Protein AF-A0AA41NFZ4-F1 (afdb_monomer)

Nearest PDB structures (foldseek):
  5cth-assembly1_B  TM=7.026E-01  e=1.760E-03  Oryza sativa Japonica Group
  8dyp-assembly1_A  TM=5.761E-01  e=9.357E-04  Homo sapiens
  5xpd-assembly1_A  TM=5.940E-01  e=1.469E-03  Arabidopsis thaliana
  7xbw-assembly1_R  TM=2.097E-01  e=8.886E+00  Homo sapiens

Structure (mmCIF, N/CA/C/O backbone):
data_AF-A0AA41NFZ4-F1
#
_entry.id   AF-A0AA41NFZ4-F1
#
loop_
_atom_site.group_PDB
_atom_site.id
_atom_site.type_symbol
_atom_site.label_atom_id
_atom_site.label_alt_id
_atom_site.label_comp_id
_atom_site.label_asym_id
_atom_site.label_entity_id
_atom_site.label_seq_id
_atom_site.pdbx_PDB_ins_code
_atom_site.Cartn_x
_atom_site.Cartn_y
_atom_site.Cartn_z
_atom_site.occupancy
_atom_site.B_iso_or_equiv
_atom_site.auth_seq_id
_atom_site.auth_comp_id
_atom_site.auth_asym_id
_atom_site.auth_atom_id
_atom_site.pdbx_PDB_model_num
ATOM 1 N N . MET A 1 1 ? -36.929 2.336 70.666 1.00 35.91 1 MET A N 1
ATOM 2 C CA . MET A 1 1 ? -37.211 3.687 70.139 1.00 35.91 1 MET A CA 1
ATOM 3 C C . MET A 1 1 ? -35.908 4.252 69.608 1.00 35.91 1 MET A C 1
ATOM 5 O O . MET A 1 1 ? -35.038 4.582 70.399 1.00 35.91 1 MET A O 1
ATOM 9 N N . GLY A 1 2 ? -35.733 4.219 68.288 1.00 35.91 2 GLY A N 1
ATOM 10 C CA . GLY A 1 2 ? -34.591 4.824 67.607 1.00 35.91 2 GLY A CA 1
ATOM 11 C C . GLY A 1 2 ? -34.903 6.265 67.218 1.00 35.91 2 GLY A C 1
ATOM 12 O O . GLY A 1 2 ? -36.050 6.580 66.912 1.00 35.91 2 GLY A O 1
ATOM 13 N N . MET A 1 3 ? -33.884 7.118 67.216 1.00 31.27 3 MET A N 1
ATOM 14 C CA . MET A 1 3 ? -33.920 8.439 66.593 1.00 31.27 3 MET A CA 1
ATOM 15 C C . MET A 1 3 ? -32.585 8.661 65.884 1.00 31.27 3 MET A C 1
ATOM 17 O O . MET A 1 3 ? -31.521 8.532 66.486 1.00 31.27 3 MET A O 1
ATOM 21 N N . GLY A 1 4 ? -32.677 8.895 64.575 1.00 32.31 4 GLY A N 1
ATOM 22 C CA . GLY A 1 4 ? -31.556 9.155 63.682 1.00 32.31 4 GLY A CA 1
ATOM 23 C C . GLY A 1 4 ? -31.089 10.606 63.746 1.00 32.31 4 GLY A C 1
ATOM 24 O O . GLY A 1 4 ? -31.884 11.514 63.980 1.00 32.31 4 GLY A O 1
ATOM 25 N N . ASN A 1 5 ? -29.797 10.809 63.489 1.00 35.06 5 ASN A N 1
ATOM 26 C CA . ASN A 1 5 ? -29.208 12.131 63.310 1.00 35.06 5 ASN A CA 1
ATOM 27 C C . ASN A 1 5 ? -29.168 12.471 61.817 1.00 35.06 5 ASN A C 1
ATOM 29 O O . ASN A 1 5 ? -28.588 11.740 61.014 1.00 35.06 5 ASN A O 1
ATOM 33 N N . GLY A 1 6 ? -29.836 13.571 61.471 1.00 31.66 6 GLY A N 1
ATOM 34 C CA . GLY A 1 6 ? -29.944 14.103 60.120 1.00 31.66 6 GLY A CA 1
ATOM 35 C C . GLY A 1 6 ? -28.630 14.697 59.617 1.00 31.66 6 GLY A C 1
ATOM 36 O O . GLY A 1 6 ? -27.928 15.410 60.331 1.00 31.66 6 GLY A O 1
ATOM 37 N N . LEU A 1 7 ? -28.327 14.400 58.358 1.00 32.66 7 LEU A N 1
ATOM 38 C CA . LEU A 1 7 ? -27.260 15.007 57.576 1.00 32.66 7 LEU A CA 1
ATOM 39 C C . LEU A 1 7 ? -27.753 16.374 57.069 1.00 32.66 7 LEU A C 1
ATOM 41 O O . LEU A 1 7 ? -28.740 16.433 56.337 1.00 32.66 7 LEU A O 1
ATOM 45 N N . VAL A 1 8 ? -27.089 17.467 57.446 1.00 33.81 8 VAL A N 1
ATOM 46 C CA . VAL A 1 8 ? -27.364 18.804 56.893 1.00 33.81 8 VAL A CA 1
ATOM 47 C C . VAL A 1 8 ? -26.327 19.095 55.812 1.00 33.81 8 VAL A C 1
ATOM 49 O O . VAL A 1 8 ? -25.138 19.194 56.101 1.00 33.81 8 VAL A O 1
ATOM 52 N N . VAL A 1 9 ? -26.781 19.220 54.564 1.00 34.25 9 VAL A N 1
ATOM 53 C CA . VAL A 1 9 ? -25.969 19.633 53.411 1.00 34.25 9 VAL A CA 1
ATOM 54 C C . VAL A 1 9 ? -26.362 21.063 53.056 1.00 34.25 9 VAL A C 1
ATOM 56 O O . VAL A 1 9 ? -27.498 21.311 52.656 1.00 34.25 9 VAL A O 1
ATOM 59 N N . THR A 1 10 ? -25.443 22.014 53.198 1.00 32.59 10 THR A N 1
ATOM 60 C CA . THR A 1 10 ? -25.625 23.389 52.717 1.00 32.59 10 THR A CA 1
ATOM 61 C C . THR A 1 10 ? -24.956 23.546 51.348 1.00 32.59 10 THR A C 1
ATOM 63 O O . THR A 1 10 ? -23.742 23.423 51.219 1.00 32.59 10 THR A O 1
ATOM 66 N N . CYS A 1 11 ? -25.747 23.822 50.306 1.00 32.91 11 CYS A N 1
ATOM 67 C CA . CYS A 1 11 ? -25.248 24.270 49.002 1.00 32.91 11 CYS A CA 1
ATOM 68 C C . CYS A 1 11 ? -25.295 25.801 48.952 1.00 32.91 11 CYS A C 1
ATOM 70 O O . CYS A 1 11 ? -26.373 26.390 48.982 1.00 32.91 11 CYS A O 1
ATOM 72 N N . GLY A 1 12 ? -24.130 26.445 48.884 1.00 31.41 12 GLY A N 1
ATOM 73 C CA . GLY A 1 12 ? -24.013 27.869 48.578 1.00 31.41 12 GLY A CA 1
ATOM 74 C C . GLY A 1 12 ? -23.671 28.067 47.103 1.00 31.41 12 GLY A C 1
ATOM 75 O O . GLY A 1 12 ? -22.695 27.495 46.630 1.00 31.41 12 GLY A O 1
ATOM 76 N N . GLY A 1 13 ? -24.448 28.888 46.393 1.00 35.66 13 GLY A N 1
ATOM 77 C CA . GLY A 1 13 ? -24.067 29.406 45.075 1.00 35.66 13 GLY A CA 1
ATOM 78 C C . GLY A 1 13 ? -25.199 29.429 44.051 1.00 35.66 13 GLY A C 1
ATOM 79 O O . GLY A 1 13 ? -25.585 28.405 43.501 1.00 35.66 13 GLY A O 1
ATOM 80 N N . THR A 1 14 ? -25.699 30.629 43.771 1.00 39.38 14 THR A N 1
ATOM 81 C CA . THR A 1 14 ? -26.585 30.973 42.654 1.00 39.38 14 THR A CA 1
ATOM 82 C C . THR A 1 14 ? -25.858 30.827 41.311 1.00 39.38 14 THR A C 1
ATOM 84 O O . THR A 1 14 ? -24.898 31.552 41.060 1.00 39.38 14 THR A O 1
ATOM 87 N N . GLY A 1 15 ? -26.327 29.938 40.432 1.00 34.75 15 GLY A N 1
ATOM 88 C CA . GLY A 1 15 ? -25.839 29.812 39.054 1.00 34.75 15 GLY A CA 1
ATOM 89 C C . GLY A 1 15 ? -26.579 28.718 38.279 1.00 34.75 15 GLY A C 1
ATOM 90 O O . GLY A 1 15 ? -26.777 27.623 38.792 1.00 34.75 15 GLY A O 1
ATOM 91 N N . VAL A 1 16 ? -27.040 29.041 37.070 1.00 35.12 16 VAL A N 1
ATOM 92 C CA . VAL A 1 16 ? -27.856 28.192 36.183 1.00 35.12 16 VAL A CA 1
ATOM 93 C C . VAL A 1 16 ? -27.036 27.009 35.643 1.00 35.12 16 VAL A C 1
ATOM 95 O O . VAL A 1 16 ? -25.923 27.203 35.160 1.00 35.12 16 VAL A O 1
ATOM 98 N N . TYR A 1 17 ? -27.599 25.798 35.705 1.00 37.44 17 TYR A N 1
ATOM 99 C CA . TYR A 1 17 ? -26.990 24.539 35.255 1.00 37.44 17 TYR A CA 1
ATOM 100 C C . TYR A 1 17 ? -27.525 24.102 33.880 1.00 37.44 17 TYR A C 1
ATOM 102 O O . TYR A 1 17 ? -28.735 24.086 33.671 1.00 37.44 17 TYR A O 1
ATOM 110 N N . HIS A 1 18 ? -26.630 23.649 32.995 1.00 31.31 18 HIS A N 1
ATOM 111 C CA . HIS A 1 18 ? -26.921 22.700 31.914 1.00 31.31 18 HIS A CA 1
ATOM 112 C C . HIS A 1 18 ? -25.849 21.588 31.937 1.00 31.31 18 HIS A C 1
ATOM 114 O O . HIS A 1 18 ? -24.655 21.867 31.987 1.00 31.31 18 HIS A O 1
ATOM 120 N N . GLU A 1 19 ? -26.337 20.348 32.006 1.00 36.66 19 GLU A N 1
ATOM 121 C CA . GLU A 1 19 ? -25.711 19.017 32.125 1.00 36.66 19 GLU A CA 1
ATOM 122 C C . GLU A 1 19 ? -24.180 18.827 31.995 1.00 36.66 19 GLU A C 1
ATOM 124 O O . GLU A 1 19 ? -23.576 19.076 30.955 1.00 36.66 19 GLU A O 1
ATOM 129 N N . GLY A 1 20 ? -23.604 18.129 32.993 1.00 37.66 20 GLY A N 1
ATOM 130 C CA . GLY A 1 20 ? -22.858 16.903 32.666 1.00 37.66 20 GLY A CA 1
ATOM 131 C C . GLY A 1 20 ? -21.392 16.742 33.091 1.00 37.66 20 GLY A C 1
ATOM 132 O O . GLY A 1 20 ? -20.660 16.072 32.363 1.00 37.66 20 GLY A O 1
ATOM 133 N N . ARG A 1 21 ? -20.925 17.278 34.234 1.00 32.34 21 ARG A N 1
ATOM 134 C CA . ARG A 1 21 ? -19.714 16.757 34.925 1.00 32.34 21 ARG A CA 1
ATOM 135 C C . ARG A 1 21 ? -19.587 17.259 36.378 1.00 32.34 21 ARG A C 1
ATOM 137 O O . ARG A 1 21 ? -19.520 18.461 36.609 1.00 32.34 21 ARG A O 1
ATOM 144 N N . CYS A 1 22 ? -19.542 16.341 37.351 1.00 34.38 22 CYS A N 1
ATOM 145 C CA . CYS A 1 22 ? -19.263 16.629 38.769 1.00 34.38 22 CYS A CA 1
ATOM 146 C C . CYS A 1 22 ? -17.821 17.133 38.977 1.00 34.38 22 CYS A C 1
ATOM 148 O O . CYS A 1 22 ? -16.905 16.514 38.431 1.00 34.38 22 CYS A O 1
ATOM 150 N N . PRO A 1 23 ? -17.575 18.153 39.821 1.00 38.09 23 PRO A N 1
ATOM 151 C CA . PRO A 1 23 ? -16.255 18.411 40.378 1.00 38.09 23 PRO A CA 1
ATOM 152 C C . PRO A 1 23 ? -16.034 17.645 41.694 1.00 38.09 23 PRO A C 1
ATOM 154 O O . PRO A 1 23 ? -16.959 17.401 42.468 1.00 38.09 23 PRO A O 1
ATOM 157 N N . SER A 1 24 ? -14.782 17.242 41.896 1.00 37.41 24 SER A N 1
ATOM 158 C CA . SER A 1 24 ? -14.248 16.371 42.943 1.00 37.41 24 SER A CA 1
ATOM 159 C C . SER A 1 24 ? -14.719 16.659 44.374 1.00 37.41 24 SER A C 1
ATOM 161 O O . SER A 1 24 ? -14.747 17.799 44.831 1.00 37.41 24 SER A O 1
ATOM 163 N N . VAL A 1 25 ? -14.998 15.578 45.108 1.00 35.38 25 VAL A N 1
ATOM 164 C CA . VAL A 1 25 ? -15.268 15.569 46.551 1.00 35.38 25 VAL A CA 1
ATOM 165 C C . VAL A 1 25 ? -13.953 15.765 47.309 1.00 35.38 25 VAL A C 1
ATOM 167 O O . VAL A 1 25 ? -13.095 14.884 47.291 1.00 35.38 25 VAL A O 1
ATOM 170 N N . THR A 1 26 ? -13.800 16.887 48.008 1.00 35.22 26 THR A N 1
ATOM 171 C CA . THR A 1 26 ? -12.706 17.081 48.970 1.00 35.22 26 THR A CA 1
ATOM 172 C C . THR A 1 26 ? -13.225 16.751 50.369 1.00 35.22 26 THR A C 1
ATOM 174 O O . THR A 1 26 ? -14.014 17.505 50.937 1.00 35.22 26 THR A O 1
ATOM 177 N N . LEU A 1 27 ? -12.807 15.609 50.926 1.00 30.55 27 LEU A N 1
ATOM 178 C CA . LEU A 1 27 ? -13.054 15.264 52.328 1.00 30.55 27 LEU A CA 1
ATOM 179 C C . LEU A 1 27 ? -12.146 16.133 53.209 1.00 30.55 27 LEU A C 1
ATOM 181 O O . LEU A 1 27 ? -10.927 16.005 53.139 1.00 30.55 27 LEU A O 1
ATOM 185 N N . SER A 1 28 ? -12.726 16.991 54.046 1.00 31.55 28 SER A N 1
ATOM 186 C CA . SER A 1 28 ? -11.980 17.713 55.079 1.00 31.55 28 SER A CA 1
ATOM 187 C C . SER A 1 28 ? -12.504 17.297 56.451 1.00 31.55 28 SER A C 1
ATOM 189 O O . SER A 1 28 ? -13.639 17.606 56.813 1.00 31.55 28 SER A O 1
ATOM 191 N N . THR A 1 29 ? -11.706 16.537 57.201 1.00 31.81 29 THR A N 1
ATOM 192 C CA . THR A 1 29 ? -11.984 16.180 58.597 1.00 31.81 29 THR A CA 1
ATOM 193 C C . THR A 1 29 ? -11.409 17.257 59.512 1.00 31.81 29 THR A C 1
ATOM 195 O O . THR A 1 29 ? -10.195 17.336 59.687 1.00 31.81 29 THR A O 1
ATOM 198 N N . ASN A 1 30 ? -12.270 18.077 60.115 1.00 32.03 30 ASN A N 1
ATOM 199 C CA . ASN A 1 30 ? -11.875 18.993 61.185 1.00 32.03 30 ASN A CA 1
ATOM 200 C C . ASN A 1 30 ? -11.808 18.232 62.517 1.00 32.03 30 ASN A C 1
ATOM 202 O O . ASN A 1 30 ? -12.841 17.965 63.128 1.00 32.03 30 ASN A O 1
ATOM 206 N N . SER A 1 31 ? -10.602 17.926 62.996 1.00 33.69 31 SER A N 1
ATOM 207 C CA . SER A 1 31 ? -10.357 17.586 64.402 1.00 33.69 31 SER A CA 1
ATOM 208 C C . SER A 1 31 ? -9.662 18.766 65.079 1.00 33.69 31 SER A C 1
ATOM 210 O O . SER A 1 31 ? -8.480 19.012 64.846 1.00 33.69 31 SER A O 1
ATOM 212 N N . ALA A 1 32 ? -10.403 19.510 65.898 1.00 33.97 32 ALA A N 1
ATOM 213 C CA . ALA A 1 32 ? -9.859 20.548 66.763 1.00 33.97 32 ALA A CA 1
ATOM 214 C C . ALA A 1 32 ? -9.706 20.000 68.189 1.00 33.97 32 ALA A C 1
ATOM 216 O O . ALA A 1 32 ? -10.693 19.622 68.816 1.00 33.97 32 ALA A O 1
ATOM 217 N N . THR A 1 33 ? -8.483 20.011 68.715 1.00 33.97 33 THR A N 1
ATOM 218 C CA . THR A 1 33 ? -8.192 19.923 70.155 1.00 33.97 33 THR A CA 1
ATOM 219 C C . THR A 1 33 ? -7.108 20.949 70.494 1.00 33.97 33 THR A C 1
ATOM 221 O O . THR A 1 33 ? -6.098 20.983 69.790 1.00 33.97 33 THR A O 1
ATOM 224 N N . PRO A 1 34 ? -7.277 21.790 71.531 1.00 42.28 34 PRO A N 1
ATOM 225 C CA . PRO A 1 34 ? -6.280 22.784 71.909 1.00 42.28 34 PRO A CA 1
ATOM 226 C C . PRO A 1 34 ? -5.341 22.237 72.994 1.00 42.28 34 PRO A C 1
ATOM 228 O O . PRO A 1 34 ? -5.805 21.712 74.004 1.00 42.28 34 PRO A O 1
ATOM 231 N N . GLY A 1 35 ? -4.026 22.411 72.832 1.00 33.69 35 GLY A N 1
ATOM 232 C CA . GLY A 1 35 ? -3.088 22.246 73.946 1.00 33.69 35 GLY A CA 1
ATOM 233 C C . GLY A 1 35 ? -1.631 21.993 73.559 1.00 33.69 35 GLY A C 1
ATOM 234 O O . GLY A 1 35 ? -1.307 20.922 73.062 1.00 33.69 35 GLY A O 1
ATOM 235 N N . SER A 1 36 ? -0.775 22.945 73.948 1.00 30.36 36 SER A N 1
ATOM 236 C CA . SER A 1 36 ? 0.690 22.880 74.149 1.00 30.36 36 SER A CA 1
ATOM 237 C C . SER A 1 36 ? 1.555 23.622 73.117 1.00 30.36 36 SER A C 1
ATOM 239 O O . SER A 1 36 ? 1.481 23.335 71.925 1.00 30.36 36 SER A O 1
ATOM 241 N N . PRO A 1 37 ? 2.418 24.559 73.561 1.00 49.06 37 PRO A N 1
ATOM 242 C CA . PRO A 1 37 ? 3.420 25.187 72.714 1.00 49.06 37 PRO A CA 1
ATOM 243 C C . PRO A 1 37 ? 4.700 24.342 72.726 1.00 49.06 37 PRO A C 1
ATOM 245 O O . PRO A 1 37 ? 5.351 24.208 73.760 1.00 49.06 37 PRO A O 1
ATOM 248 N N . GLY A 1 38 ? 5.086 23.779 71.583 1.00 43.59 38 GLY A N 1
ATOM 249 C CA . GLY A 1 38 ? 6.365 23.081 71.476 1.00 43.59 38 GLY A CA 1
ATOM 250 C C . GLY A 1 38 ? 6.618 22.448 70.112 1.00 43.59 38 GLY A C 1
ATOM 251 O O . GLY A 1 38 ? 5.982 21.470 69.760 1.00 43.59 38 GLY A O 1
ATOM 252 N N . ALA A 1 39 ? 7.608 22.984 69.397 1.00 45.66 39 ALA A N 1
ATOM 253 C CA . ALA A 1 39 ? 8.475 22.257 68.461 1.00 45.66 39 ALA A CA 1
ATOM 254 C C . ALA A 1 39 ? 7.947 21.727 67.101 1.00 45.66 39 ALA A C 1
ATOM 256 O O . ALA A 1 39 ? 8.643 20.919 66.498 1.00 45.66 39 ALA A O 1
ATOM 257 N N . ASP A 1 40 ? 6.850 22.238 66.528 1.00 43.19 40 ASP A N 1
ATOM 258 C CA . ASP A 1 40 ? 6.396 21.818 65.174 1.00 43.19 40 ASP A CA 1
ATOM 259 C C . ASP A 1 40 ? 6.702 22.810 64.027 1.00 43.19 40 ASP A C 1
ATOM 261 O O . ASP A 1 40 ? 6.310 22.611 62.879 1.00 43.19 40 ASP A O 1
ATOM 265 N N . GLY A 1 41 ? 7.460 23.880 64.289 1.00 43.28 41 GLY A N 1
ATOM 266 C CA . GLY A 1 41 ? 7.736 24.924 63.289 1.00 43.28 41 GLY A CA 1
ATOM 267 C C . GLY A 1 41 ? 8.804 24.587 62.241 1.00 43.28 41 GLY A C 1
ATOM 268 O O . GLY A 1 41 ? 8.925 25.306 61.254 1.00 43.28 41 GLY A O 1
ATOM 269 N N . GLN A 1 42 ? 9.597 23.527 62.432 1.00 42.81 42 GLN A N 1
ATOM 270 C CA . GLN A 1 42 ? 10.790 23.281 61.605 1.00 42.81 42 GLN A CA 1
ATOM 271 C C . GLN A 1 42 ? 10.635 22.100 60.636 1.00 42.81 42 GLN A C 1
ATOM 273 O O . GLN A 1 42 ? 11.205 22.121 59.546 1.00 42.81 42 GLN A O 1
ATOM 278 N N . VAL A 1 43 ? 9.799 21.113 60.976 1.00 45.00 43 VAL A N 1
ATOM 279 C CA . VAL A 1 43 ? 9.527 19.945 60.117 1.00 45.00 43 VAL A CA 1
ATOM 280 C C . VAL A 1 43 ? 8.563 20.301 58.977 1.00 45.00 43 VAL A C 1
ATOM 282 O O . VAL A 1 43 ? 8.745 19.850 57.846 1.00 45.00 43 VAL A O 1
ATOM 285 N N . ASP A 1 44 ? 7.578 21.166 59.233 1.00 46.34 44 ASP A N 1
ATOM 286 C CA . ASP A 1 44 ? 6.581 21.573 58.230 1.00 46.34 44 ASP A CA 1
ATOM 287 C C . ASP A 1 44 ? 7.158 22.579 57.207 1.00 46.34 44 ASP A C 1
ATOM 289 O O . ASP A 1 44 ? 6.836 22.547 56.017 1.00 46.34 44 ASP A O 1
ATOM 293 N N . VAL A 1 45 ? 8.116 23.418 57.631 1.00 51.34 45 VAL A N 1
ATOM 294 C CA . VAL A 1 45 ? 8.848 24.328 56.731 1.00 51.34 45 VAL A CA 1
ATOM 295 C C . VAL A 1 45 ? 9.755 23.545 55.786 1.00 51.34 45 VAL A C 1
ATOM 297 O O . VAL A 1 45 ? 9.698 23.795 54.587 1.00 51.34 45 VAL A O 1
ATOM 300 N N . GLY A 1 46 ? 10.499 22.545 56.276 1.00 49.09 46 GLY A N 1
ATOM 301 C CA . GLY A 1 46 ? 11.334 21.683 55.429 1.00 49.09 46 GLY A CA 1
ATOM 302 C C . GLY A 1 46 ? 10.527 20.857 54.420 1.00 49.09 46 GLY A C 1
ATOM 303 O O . GLY A 1 46 ? 10.944 20.700 53.276 1.00 49.09 46 GLY A O 1
ATOM 304 N N . ARG A 1 47 ? 9.323 20.397 54.793 1.00 51.72 47 ARG A N 1
ATOM 305 C CA . ARG A 1 47 ? 8.422 19.663 53.887 1.00 51.72 47 ARG A CA 1
ATOM 306 C C . ARG A 1 47 ? 7.787 20.567 52.825 1.00 51.72 47 ARG A C 1
ATOM 308 O O . ARG A 1 47 ? 7.650 20.148 51.678 1.00 51.72 47 ARG A O 1
ATOM 315 N N . ARG A 1 48 ? 7.440 21.814 53.170 1.00 51.19 48 ARG A N 1
ATOM 316 C CA . ARG A 1 48 ? 6.959 22.824 52.206 1.00 51.19 48 ARG A CA 1
ATOM 317 C C . ARG A 1 48 ? 8.066 23.395 51.323 1.00 51.19 48 ARG A C 1
ATOM 319 O O . ARG A 1 48 ? 7.785 23.698 50.169 1.00 51.19 48 ARG A O 1
ATOM 326 N N . GLN A 1 49 ? 9.288 23.555 51.833 1.00 52.53 49 GLN A N 1
ATOM 327 C CA . GLN A 1 49 ? 10.451 23.967 51.038 1.00 52.53 49 GLN A CA 1
ATOM 328 C C . GLN A 1 49 ? 10.872 22.858 50.084 1.00 52.53 49 GLN A C 1
ATOM 330 O O . GLN A 1 49 ? 10.911 23.110 48.888 1.00 52.53 49 GLN A O 1
ATOM 335 N N . GLY A 1 50 ? 11.032 21.623 50.569 1.00 54.84 50 GLY A N 1
ATOM 336 C CA . GLY A 1 50 ? 11.337 20.473 49.717 1.00 54.84 50 GLY A CA 1
ATOM 337 C C . GLY A 1 50 ? 10.252 20.213 48.668 1.00 54.84 50 GLY A C 1
ATOM 338 O O . GLY A 1 50 ? 10.564 19.929 47.520 1.00 54.84 50 GLY A O 1
ATOM 339 N N . GLY A 1 51 ? 8.972 20.398 49.017 1.00 57.78 51 GLY A N 1
ATOM 340 C CA . GLY A 1 51 ? 7.868 20.331 48.054 1.00 57.78 51 GLY A CA 1
ATOM 341 C C . GLY A 1 51 ? 7.862 21.470 47.026 1.00 57.78 51 GLY A C 1
ATOM 342 O O . GLY A 1 51 ? 7.443 21.256 45.895 1.00 57.78 51 GLY A O 1
ATOM 343 N N . ARG A 1 52 ? 8.343 22.668 47.386 1.00 56.22 52 ARG A N 1
ATOM 344 C CA . ARG A 1 52 ? 8.487 23.808 46.464 1.00 56.22 52 ARG A CA 1
ATOM 345 C C . ARG A 1 52 ? 9.724 23.698 45.579 1.00 56.22 52 ARG A C 1
ATOM 347 O O . ARG A 1 52 ? 9.626 24.063 44.418 1.00 56.22 52 ARG A O 1
ATOM 354 N N . GLU A 1 53 ? 10.842 23.183 46.085 1.00 58.59 53 GLU A N 1
ATOM 355 C CA . GLU A 1 53 ? 12.039 22.891 45.284 1.00 58.59 53 GLU A CA 1
ATOM 356 C C . GLU A 1 53 ? 11.773 21.766 44.284 1.00 58.59 53 GLU A C 1
ATOM 358 O O . GLU A 1 53 ? 12.030 21.955 43.102 1.00 58.59 53 GLU A O 1
ATOM 363 N N . LEU A 1 54 ? 11.141 20.664 44.709 1.00 61.31 54 LEU A N 1
ATOM 364 C CA . LEU A 1 54 ? 10.727 19.587 43.800 1.00 61.31 54 LEU A CA 1
ATOM 365 C C . LEU A 1 54 ? 9.692 20.055 42.769 1.00 61.31 54 LEU A C 1
ATOM 367 O O . LEU A 1 54 ? 9.758 19.646 41.614 1.00 61.31 54 LEU A O 1
ATOM 371 N N . ALA A 1 55 ? 8.748 20.922 43.155 1.00 60.97 55 ALA A N 1
ATOM 372 C CA . ALA A 1 55 ? 7.805 21.514 42.207 1.00 60.97 55 ALA A CA 1
ATOM 373 C C . ALA A 1 55 ? 8.504 22.468 41.226 1.00 60.97 55 ALA A C 1
ATOM 375 O O . ALA A 1 55 ? 8.182 22.457 40.046 1.00 60.97 55 ALA A O 1
ATOM 376 N N . MET A 1 56 ? 9.485 23.256 41.678 1.00 61.56 56 MET A N 1
ATOM 377 C CA . MET A 1 56 ? 10.233 24.179 40.820 1.00 61.56 56 MET A CA 1
ATOM 378 C C . MET A 1 56 ? 11.207 23.447 39.880 1.00 61.56 56 MET A C 1
ATOM 380 O O . MET A 1 56 ? 11.365 23.871 38.738 1.00 61.56 56 MET A O 1
ATOM 384 N N . GLU A 1 57 ? 11.815 22.335 40.313 1.00 65.00 57 GLU A N 1
ATOM 385 C CA . GLU A 1 57 ? 12.585 21.434 39.440 1.00 65.00 57 GLU A CA 1
ATOM 386 C C . GLU A 1 57 ? 11.689 20.707 38.427 1.00 65.00 57 GLU A C 1
ATOM 388 O O . GLU A 1 57 ? 12.078 20.583 37.267 1.00 65.00 57 GLU A O 1
ATOM 393 N N . ALA A 1 58 ? 10.484 20.275 38.820 1.00 63.25 58 ALA A N 1
ATOM 394 C CA . ALA A 1 58 ? 9.519 19.655 37.907 1.00 63.25 58 ALA A CA 1
ATOM 395 C C . ALA A 1 58 ? 9.022 20.649 36.839 1.00 63.25 58 ALA A C 1
ATOM 397 O O . ALA A 1 58 ? 9.131 20.372 35.646 1.00 63.25 58 ALA A O 1
ATOM 398 N N . GLU A 1 59 ? 8.611 21.855 37.242 1.00 66.94 59 GLU A N 1
ATOM 399 C CA . GLU A 1 59 ? 8.227 22.946 36.329 1.00 66.94 59 GLU A CA 1
ATOM 400 C C . GLU A 1 59 ? 9.410 23.367 35.425 1.00 66.94 59 GLU A C 1
ATOM 402 O O . GLU A 1 59 ? 9.249 23.694 34.245 1.00 66.94 59 GLU A O 1
ATOM 407 N N . GLY A 1 60 ? 10.628 23.305 35.979 1.00 70.69 60 GLY A N 1
ATOM 408 C CA . GLY A 1 60 ? 11.908 23.540 35.313 1.00 70.69 60 GLY A CA 1
ATOM 409 C C . GLY A 1 60 ? 12.325 22.454 34.313 1.00 70.69 60 GLY A C 1
ATOM 410 O O . GLY A 1 60 ? 13.162 22.712 33.454 1.00 70.69 60 GLY A O 1
ATOM 411 N N . LEU A 1 61 ? 11.762 21.250 34.374 1.00 74.94 61 LEU A N 1
ATOM 412 C CA . LEU A 1 61 ? 11.959 20.215 33.354 1.00 74.94 61 LEU A CA 1
ATOM 413 C C . LEU A 1 61 ? 10.823 20.234 32.328 1.00 74.94 61 LEU A C 1
ATOM 415 O O . LEU A 1 61 ? 11.065 20.042 31.134 1.00 74.94 61 LEU A O 1
ATOM 419 N N . ASP A 1 62 ? 9.601 20.535 32.762 1.00 75.69 62 ASP A N 1
ATOM 420 C CA . ASP A 1 62 ? 8.408 20.552 31.918 1.00 75.69 62 ASP A CA 1
ATOM 421 C C . ASP A 1 62 ? 8.501 21.579 30.778 1.00 75.69 62 ASP A C 1
ATOM 423 O O . ASP A 1 62 ? 8.089 21.285 29.651 1.00 75.69 62 ASP A O 1
ATOM 427 N N . TRP A 1 63 ? 9.130 22.742 30.996 1.00 79.94 63 TRP A N 1
ATOM 428 C CA . TRP A 1 63 ? 9.326 23.728 29.919 1.00 79.94 63 TRP A CA 1
ATOM 429 C C . TRP A 1 63 ? 10.239 23.233 28.783 1.00 79.94 63 TRP A C 1
ATOM 431 O O . TRP A 1 63 ? 10.107 23.716 27.658 1.00 79.94 63 TRP A O 1
ATOM 441 N N . LEU A 1 64 ? 11.134 22.269 29.041 1.00 80.00 64 LEU A N 1
ATOM 442 C CA . LEU A 1 64 ? 11.974 21.606 28.030 1.00 80.00 64 LEU A CA 1
ATOM 443 C C . LEU A 1 64 ? 11.301 20.354 27.461 1.00 80.00 64 LEU A C 1
ATOM 445 O O . LEU A 1 64 ? 11.349 20.111 26.252 1.00 80.00 64 LEU A O 1
ATOM 449 N N . LEU A 1 65 ? 10.655 19.563 28.316 1.00 82.94 65 LEU A N 1
ATOM 450 C CA . LEU A 1 65 ? 10.025 18.300 27.937 1.00 82.94 65 LEU A CA 1
ATOM 451 C C . LEU A 1 65 ? 8.804 18.508 27.037 1.00 82.94 65 LEU A C 1
ATOM 453 O O . LEU A 1 65 ? 8.614 17.751 26.087 1.00 82.94 65 LEU A O 1
ATOM 457 N N . VAL A 1 66 ? 8.004 19.552 27.267 1.00 83.31 66 VAL A N 1
ATOM 458 C CA . VAL A 1 66 ? 6.812 19.852 26.459 1.00 83.31 66 VAL A CA 1
ATOM 459 C C . VAL A 1 66 ? 7.147 20.178 24.994 1.00 83.31 66 VAL A C 1
ATOM 461 O O . VAL A 1 66 ? 6.570 19.537 24.106 1.00 83.31 66 VAL A O 1
ATOM 464 N N . PRO A 1 67 ? 8.048 21.127 24.668 1.00 88.19 67 PRO A N 1
ATOM 465 C CA . PRO A 1 67 ? 8.421 21.386 23.279 1.00 88.19 67 PRO A CA 1
ATOM 466 C C . PRO A 1 67 ? 9.152 20.197 22.655 1.00 88.19 67 PRO A C 1
ATOM 468 O O . PRO A 1 67 ? 8.900 19.889 21.490 1.00 88.19 67 PRO A O 1
ATOM 471 N N . LEU A 1 68 ? 9.984 19.479 23.417 1.00 87.69 68 LEU A N 1
ATOM 472 C CA . LEU A 1 68 ? 10.661 18.278 22.929 1.00 87.69 68 LEU A CA 1
ATOM 4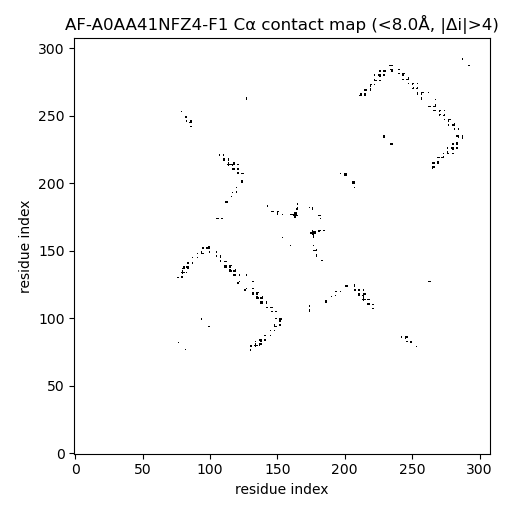73 C C . LEU A 1 68 ? 9.659 17.179 22.547 1.00 87.69 68 LEU A C 1
ATOM 475 O O . LEU A 1 68 ? 9.720 16.651 21.440 1.00 87.69 68 LEU A O 1
ATOM 479 N N . HIS A 1 69 ? 8.687 16.879 23.409 1.00 83.69 69 HIS A N 1
ATOM 480 C CA . HIS A 1 69 ? 7.628 15.910 23.126 1.00 83.69 69 HIS A CA 1
ATOM 481 C C . HIS A 1 69 ? 6.776 16.332 21.919 1.00 83.69 69 HIS A C 1
ATOM 483 O O . HIS A 1 69 ? 6.406 15.505 21.081 1.00 83.69 69 HIS A O 1
ATOM 489 N N . ARG A 1 70 ? 6.495 17.634 21.768 1.00 84.62 70 ARG A N 1
ATOM 490 C CA . ARG A 1 70 ? 5.827 18.155 20.566 1.00 84.62 70 ARG A CA 1
ATOM 491 C C . ARG A 1 70 ? 6.672 17.933 19.313 1.00 84.62 70 ARG A C 1
ATOM 493 O O . ARG A 1 70 ? 6.154 17.429 18.329 1.00 84.62 70 ARG A O 1
ATOM 500 N N . LEU A 1 71 ? 7.966 18.224 19.340 1.00 87.44 71 LEU A N 1
ATOM 501 C CA . LEU A 1 71 ? 8.840 17.966 18.193 1.00 87.44 71 LEU A CA 1
ATOM 502 C C . LEU A 1 71 ? 8.905 16.474 17.842 1.00 87.44 71 LEU A C 1
ATOM 504 O O . LEU A 1 71 ? 8.789 16.119 16.671 1.00 87.44 71 LEU A O 1
ATOM 508 N N . VAL A 1 72 ? 9.021 15.601 18.846 1.00 87.38 72 VAL A N 1
ATOM 509 C CA . VAL A 1 72 ? 9.045 14.144 18.651 1.00 87.38 72 VAL A CA 1
ATOM 510 C C . VAL A 1 72 ? 7.726 13.642 18.062 1.00 87.38 72 VAL A C 1
ATOM 512 O O . VAL A 1 72 ? 7.748 12.883 17.098 1.00 87.38 72 VAL A O 1
ATOM 515 N N . SER A 1 73 ? 6.580 14.091 18.577 1.00 86.06 73 SER A N 1
ATOM 516 C CA . SER A 1 73 ? 5.261 13.684 18.064 1.00 86.06 73 SER A CA 1
ATOM 517 C C . SER A 1 73 ? 4.995 14.185 16.642 1.00 86.06 73 SER A C 1
ATOM 519 O O . SER A 1 73 ? 4.515 13.419 15.808 1.00 86.06 73 SER A O 1
ATOM 521 N N . TRP A 1 74 ? 5.371 15.426 16.315 1.00 89.06 74 TRP A N 1
ATOM 522 C CA . TRP A 1 74 ? 5.297 15.943 14.944 1.00 89.06 74 TRP A CA 1
ATOM 523 C C . TRP A 1 74 ? 6.225 15.182 13.993 1.00 89.06 74 TRP A C 1
ATOM 525 O O . TRP A 1 74 ? 5.818 14.827 12.886 1.00 89.06 74 TRP A O 1
ATOM 535 N N . GLY A 1 75 ? 7.449 14.881 14.436 1.00 89.56 75 GLY A N 1
ATOM 536 C CA . GLY A 1 75 ? 8.393 14.050 13.692 1.00 89.56 75 GLY A CA 1
ATOM 537 C C . GLY A 1 75 ? 7.850 12.642 13.446 1.00 89.56 75 GLY A C 1
ATOM 538 O O . GLY A 1 75 ? 7.912 12.150 12.321 1.00 89.56 75 GLY A O 1
ATOM 539 N N . ALA A 1 76 ? 7.242 12.025 14.461 1.00 88.88 76 ALA A N 1
ATOM 540 C CA . ALA A 1 76 ? 6.619 10.713 14.351 1.00 88.88 76 ALA A CA 1
ATOM 541 C C . ALA A 1 76 ? 5.425 10.720 13.387 1.00 88.88 76 ALA A C 1
ATOM 543 O O . ALA A 1 76 ? 5.325 9.839 12.535 1.00 88.88 76 ALA A O 1
ATOM 544 N N . ALA A 1 77 ? 4.564 11.739 13.450 1.00 88.62 77 ALA A N 1
ATOM 545 C CA . ALA A 1 77 ? 3.451 11.896 12.518 1.00 88.62 77 ALA A CA 1
ATOM 546 C C . ALA A 1 77 ? 3.941 12.064 11.070 1.00 88.62 77 ALA A C 1
ATOM 548 O O . ALA A 1 77 ? 3.421 11.415 10.164 1.00 88.62 77 ALA A O 1
ATOM 549 N N . ALA A 1 78 ? 4.978 12.874 10.840 1.00 89.19 78 ALA A N 1
ATOM 550 C CA . ALA A 1 78 ? 5.582 13.018 9.518 1.00 89.19 78 ALA A CA 1
ATOM 551 C C . ALA A 1 78 ? 6.195 11.695 9.026 1.00 89.19 78 ALA A C 1
ATOM 553 O O . ALA A 1 78 ? 5.963 11.294 7.884 1.00 89.19 78 ALA A O 1
ATOM 554 N N . ALA A 1 79 ? 6.921 10.981 9.889 1.00 90.81 79 ALA A N 1
ATOM 555 C CA . ALA A 1 79 ? 7.481 9.670 9.573 1.00 90.81 79 ALA A CA 1
ATOM 556 C C . ALA A 1 79 ? 6.388 8.639 9.246 1.00 90.81 79 ALA A C 1
ATOM 558 O O . ALA A 1 79 ? 6.549 7.869 8.305 1.00 90.81 79 ALA A O 1
ATOM 559 N N . MET A 1 80 ? 5.248 8.666 9.940 1.00 91.19 80 MET A N 1
ATOM 560 C CA . MET A 1 80 ? 4.091 7.820 9.627 1.00 91.19 80 MET A CA 1
ATOM 561 C C . MET A 1 80 ? 3.510 8.131 8.246 1.00 91.19 80 MET A C 1
ATOM 563 O O . MET A 1 80 ? 3.219 7.214 7.485 1.00 91.19 80 MET A O 1
ATOM 567 N N . VAL A 1 81 ? 3.362 9.412 7.897 1.00 92.44 81 VAL A N 1
ATOM 568 C CA . VAL A 1 81 ? 2.772 9.831 6.616 1.00 92.44 81 VAL A CA 1
ATOM 569 C C . VAL A 1 81 ? 3.692 9.521 5.435 1.00 92.44 81 VAL A C 1
ATOM 571 O O . VAL A 1 81 ? 3.238 8.998 4.417 1.00 92.44 81 VAL A O 1
ATOM 574 N N . PHE A 1 82 ? 4.982 9.836 5.560 1.00 90.88 82 PHE A N 1
ATOM 575 C CA . PHE A 1 82 ? 5.935 9.758 4.450 1.00 90.88 82 PHE A CA 1
ATOM 576 C C . PHE A 1 82 ? 6.768 8.479 4.431 1.00 90.88 82 PHE A C 1
ATOM 578 O O . PHE A 1 82 ? 7.309 8.137 3.380 1.00 90.88 82 PHE A O 1
ATOM 585 N N . GLY A 1 83 ? 6.867 7.749 5.543 1.00 88.19 83 GLY A N 1
ATOM 586 C CA . GLY A 1 83 ? 7.733 6.575 5.672 1.00 88.19 83 GLY A CA 1
ATOM 587 C C . GLY A 1 83 ? 7.461 5.518 4.605 1.00 88.19 83 GLY A C 1
ATOM 588 O O . GLY A 1 83 ? 8.393 5.028 3.974 1.00 88.19 83 GLY A O 1
ATOM 589 N N . GLY A 1 84 ? 6.184 5.262 4.304 1.00 87.00 84 GLY A N 1
ATOM 590 C CA . GLY A 1 84 ? 5.788 4.331 3.244 1.00 87.00 84 GLY A CA 1
ATOM 591 C C . GLY A 1 84 ? 6.175 4.779 1.828 1.00 87.00 84 GLY A C 1
ATOM 592 O O . GLY A 1 84 ? 6.316 3.939 0.948 1.00 87.00 84 GLY A O 1
ATOM 593 N N . VAL A 1 85 ? 6.391 6.077 1.588 1.00 90.12 85 VAL A N 1
ATOM 594 C CA . VAL A 1 85 ? 6.756 6.630 0.268 1.00 90.12 85 VAL A CA 1
ATOM 595 C C . VAL A 1 85 ? 8.253 6.538 -0.000 1.00 90.12 85 VAL A C 1
ATOM 597 O O . VAL A 1 85 ? 8.659 6.350 -1.148 1.00 90.12 85 VAL A O 1
ATOM 600 N N . VAL A 1 86 ? 9.077 6.655 1.046 1.00 89.50 86 VAL A N 1
ATOM 601 C CA . VAL A 1 86 ? 10.546 6.713 0.949 1.00 89.50 86 VAL A CA 1
ATOM 602 C C . VAL A 1 86 ? 11.145 5.630 0.034 1.00 89.50 86 VAL A C 1
ATOM 604 O O . VAL A 1 86 ? 11.957 5.992 -0.818 1.00 89.50 86 VAL A O 1
ATOM 607 N N . PRO A 1 87 ? 10.735 4.347 0.104 1.00 85.50 87 PRO A N 1
ATOM 608 C CA . PRO A 1 87 ? 11.281 3.284 -0.744 1.00 85.50 87 PRO A CA 1
ATOM 609 C C . PRO A 1 87 ? 10.966 3.445 -2.239 1.00 85.50 87 PRO A C 1
ATOM 611 O O . PRO A 1 87 ? 11.713 2.954 -3.083 1.00 85.50 87 PRO A O 1
ATOM 614 N N . TYR A 1 88 ? 9.886 4.145 -2.591 1.00 87.00 88 TYR A N 1
ATOM 615 C CA . TYR A 1 88 ? 9.481 4.356 -3.985 1.00 87.00 88 TYR A CA 1
ATOM 616 C C . TYR A 1 88 ? 10.224 5.517 -4.645 1.00 87.00 88 TYR A C 1
ATOM 618 O O . TYR A 1 88 ? 10.299 5.574 -5.867 1.00 87.00 88 TYR A O 1
ATOM 626 N N . ILE A 1 89 ? 10.824 6.419 -3.864 1.00 89.44 89 ILE A N 1
ATOM 627 C CA . ILE A 1 89 ? 11.634 7.526 -4.385 1.00 89.44 89 ILE A CA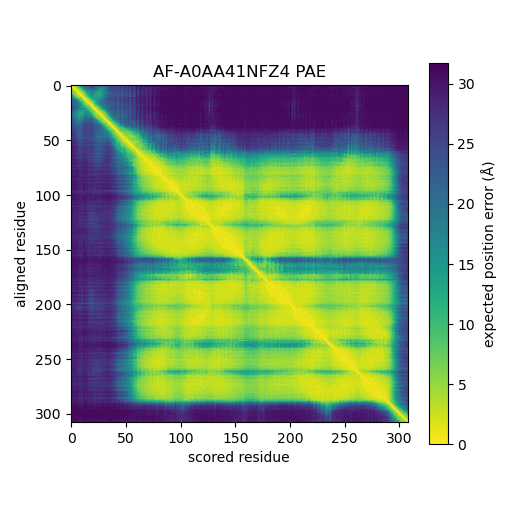 1
ATOM 628 C C . ILE A 1 89 ? 12.858 7.024 -5.174 1.00 89.44 89 ILE A C 1
ATOM 630 O O . ILE A 1 89 ? 13.021 7.452 -6.322 1.00 89.44 89 ILE A O 1
ATOM 634 N N . PRO A 1 90 ? 13.736 6.151 -4.630 1.00 87.44 90 PRO A N 1
ATOM 635 C CA . PRO A 1 90 ? 14.849 5.616 -5.408 1.00 87.44 90 PRO A CA 1
ATOM 636 C C . PRO A 1 90 ? 14.344 4.811 -6.610 1.00 87.44 90 PRO A C 1
ATOM 638 O O . PRO A 1 90 ? 14.838 5.024 -7.711 1.00 87.44 90 PRO A O 1
ATOM 641 N N . GLN A 1 91 ? 13.280 4.018 -6.443 1.00 87.06 91 GLN A N 1
ATOM 642 C CA . GLN A 1 91 ? 12.682 3.246 -7.534 1.00 87.06 91 GLN A CA 1
ATOM 643 C C . GLN A 1 91 ? 12.197 4.135 -8.693 1.00 87.06 91 GLN A C 1
ATOM 645 O O . GLN A 1 91 ? 12.473 3.853 -9.858 1.00 87.06 91 GLN A O 1
ATOM 650 N N . TYR A 1 92 ? 11.513 5.239 -8.385 1.00 90.12 92 TYR A N 1
ATOM 651 C CA . TYR A 1 92 ? 11.062 6.221 -9.372 1.00 90.12 92 TYR A CA 1
ATOM 652 C C . TYR A 1 92 ? 12.245 6.815 -10.141 1.00 90.12 92 TYR A C 1
ATOM 654 O O . TYR A 1 92 ? 12.224 6.933 -11.368 1.00 90.12 92 TYR A O 1
ATOM 662 N N . ARG A 1 93 ? 13.297 7.207 -9.410 1.00 90.50 93 ARG A N 1
ATOM 663 C CA . ARG A 1 93 ? 14.502 7.798 -10.003 1.00 90.50 93 ARG A CA 1
ATOM 664 C C . ARG A 1 93 ? 15.222 6.801 -10.901 1.00 90.50 93 ARG A C 1
ATOM 666 O O . ARG A 1 93 ? 15.706 7.217 -11.950 1.00 90.50 93 ARG A O 1
ATOM 673 N N . ASP A 1 94 ? 15.264 5.533 -10.511 1.00 87.31 94 ASP A N 1
ATOM 674 C CA . ASP A 1 94 ? 15.906 4.475 -11.283 1.00 87.31 94 ASP A CA 1
ATOM 675 C C . ASP A 1 94 ? 15.155 4.225 -12.592 1.00 87.31 94 ASP A C 1
ATOM 677 O O . ASP A 1 94 ? 15.768 4.352 -13.647 1.00 87.31 94 ASP A O 1
ATOM 681 N N . ILE A 1 95 ? 13.829 4.032 -12.563 1.00 88.50 95 ILE A N 1
ATOM 682 C CA . ILE A 1 95 ? 13.009 3.854 -13.781 1.00 88.50 95 ILE A CA 1
ATOM 683 C C . ILE A 1 95 ? 13.143 5.059 -14.721 1.00 88.50 95 ILE A C 1
ATOM 685 O O . ILE A 1 95 ? 13.308 4.906 -15.931 1.00 88.50 95 ILE A O 1
ATOM 689 N N . ARG A 1 96 ? 13.117 6.281 -14.174 1.00 90.69 96 ARG A N 1
ATOM 690 C CA . ARG A 1 96 ? 13.254 7.500 -14.981 1.00 90.69 96 ARG A CA 1
ATOM 691 C C . ARG A 1 96 ? 14.641 7.630 -15.611 1.00 90.69 96 ARG A C 1
ATOM 693 O O . ARG A 1 96 ? 14.755 8.199 -16.692 1.00 90.69 96 ARG A O 1
ATOM 700 N N . ARG A 1 97 ? 15.693 7.139 -14.956 1.00 91.00 97 ARG A N 1
ATOM 701 C CA . ARG A 1 97 ? 17.063 7.174 -15.489 1.00 91.00 97 ARG A CA 1
ATOM 702 C C . ARG A 1 97 ? 17.313 6.081 -16.516 1.00 91.00 97 ARG A C 1
ATOM 704 O O . ARG A 1 97 ? 17.927 6.363 -17.536 1.00 91.00 97 ARG A O 1
ATOM 711 N N . THR A 1 98 ? 16.862 4.861 -16.245 1.00 88.81 98 THR A N 1
ATOM 712 C CA . THR A 1 98 ? 17.075 3.713 -17.134 1.00 88.81 98 THR A CA 1
ATOM 713 C C . THR A 1 98 ? 16.132 3.718 -18.326 1.00 88.81 98 THR A C 1
ATOM 715 O O . THR A 1 98 ? 16.399 3.007 -19.288 1.00 88.81 98 THR A O 1
ATOM 718 N N . GLN A 1 99 ? 15.034 4.486 -18.256 1.00 89.19 99 GLN A N 1
ATOM 719 C CA . GLN A 1 99 ? 13.923 4.401 -19.206 1.00 89.19 99 GLN A CA 1
ATOM 720 C C . GLN A 1 99 ? 13.462 2.946 -19.375 1.00 89.19 99 GLN A C 1
ATOM 722 O O . GLN A 1 99 ? 13.089 2.522 -20.459 1.00 89.19 99 GLN A O 1
ATOM 727 N N . ASN A 1 100 ? 13.500 2.162 -18.295 1.00 84.06 100 ASN A N 1
ATOM 728 C CA . ASN A 1 100 ? 13.055 0.776 -18.284 1.00 84.06 100 ASN A CA 1
ATOM 729 C C . ASN A 1 100 ? 12.178 0.530 -17.048 1.00 84.06 100 ASN A C 1
ATOM 731 O O . ASN A 1 100 ? 12.622 0.702 -15.910 1.00 84.06 100 ASN A O 1
ATOM 735 N N . ALA A 1 101 ? 10.928 0.131 -17.288 1.00 80.88 101 ALA A N 1
ATOM 736 C CA . ALA A 1 101 ? 9.911 -0.119 -16.268 1.00 80.88 101 ALA A CA 1
ATOM 737 C C . ALA A 1 101 ? 9.583 -1.615 -16.077 1.00 80.88 101 ALA A C 1
ATOM 739 O O . ALA A 1 101 ? 8.623 -1.940 -15.373 1.00 80.88 101 ALA A O 1
ATOM 740 N N . ASP A 1 102 ? 10.358 -2.528 -16.672 1.00 76.50 102 ASP A N 1
ATOM 741 C CA . ASP A 1 102 ? 10.135 -3.978 -16.568 1.00 76.50 102 ASP A CA 1
ATOM 742 C C . ASP A 1 102 ? 10.529 -4.529 -15.194 1.00 76.50 102 ASP A C 1
ATOM 744 O O . ASP A 1 102 ? 9.924 -5.475 -14.693 1.00 76.50 102 ASP A O 1
ATOM 748 N N . GLY A 1 103 ? 11.503 -3.889 -14.537 1.00 72.06 103 GLY A N 1
ATOM 749 C CA . GLY A 1 103 ? 11.948 -4.257 -13.191 1.00 72.06 103 GLY A CA 1
ATOM 750 C C . GLY A 1 103 ? 10.936 -3.949 -12.080 1.00 72.06 103 GLY A C 1
ATOM 751 O O . GLY A 1 103 ? 11.102 -4.425 -10.960 1.00 72.06 103 GLY A O 1
ATOM 752 N N . PHE A 1 104 ? 9.885 -3.171 -12.363 1.00 81.56 104 PHE A N 1
ATOM 753 C CA . PHE A 1 104 ? 8.851 -2.813 -11.393 1.00 81.56 104 PHE A CA 1
ATOM 754 C C . PHE A 1 104 ? 7.479 -3.333 -11.826 1.00 81.56 104 PHE A C 1
ATOM 756 O O . PHE A 1 104 ? 6.998 -3.061 -12.926 1.00 81.56 104 PHE A O 1
ATOM 763 N N . SER A 1 105 ? 6.815 -4.069 -10.935 1.00 85.06 105 SER A N 1
ATOM 764 C CA . SER A 1 105 ? 5.487 -4.610 -11.216 1.00 85.06 105 SER A CA 1
ATOM 765 C C . SER A 1 105 ? 4.400 -3.570 -10.946 1.00 85.06 105 SER A C 1
ATOM 767 O O . SER A 1 105 ? 4.175 -3.175 -9.803 1.00 85.06 105 SER A O 1
ATOM 769 N N . THR A 1 106 ? 3.650 -3.193 -11.983 1.00 88.31 106 THR A N 1
ATOM 770 C CA . THR A 1 106 ? 2.470 -2.316 -11.874 1.00 88.31 106 THR A CA 1
ATOM 771 C C . THR A 1 106 ? 1.368 -2.908 -10.989 1.00 88.31 106 THR A C 1
ATOM 773 O O . THR A 1 106 ? 0.550 -2.159 -10.457 1.00 88.31 106 THR A O 1
ATOM 776 N N . HIS A 1 107 ? 1.365 -4.226 -10.758 1.00 89.88 107 HIS A N 1
ATOM 777 C CA . HIS A 1 107 ? 0.449 -4.885 -9.822 1.00 89.88 107 HIS A CA 1
ATOM 778 C C . HIS A 1 107 ? 0.713 -4.488 -8.366 1.00 89.88 107 HIS A C 1
ATOM 780 O O . HIS A 1 107 ? -0.214 -4.466 -7.566 1.00 89.88 107 HIS A O 1
ATOM 786 N N . VAL A 1 108 ? 1.948 -4.117 -8.014 1.00 90.38 108 VAL A N 1
ATOM 787 C CA . VAL A 1 108 ? 2.241 -3.575 -6.678 1.00 90.38 108 VAL A CA 1
ATOM 788 C C . VAL A 1 108 ? 1.472 -2.269 -6.476 1.00 90.38 108 VAL A C 1
ATOM 790 O O . VAL A 1 108 ? 0.826 -2.094 -5.445 1.00 90.38 108 VAL A O 1
ATOM 793 N N . CYS A 1 109 ? 1.439 -1.400 -7.496 1.00 92.94 109 CYS A N 1
ATOM 794 C CA . CYS A 1 109 ? 0.605 -0.199 -7.468 1.00 92.94 109 CYS A CA 1
ATOM 795 C C . CYS A 1 109 ? -0.882 -0.537 -7.335 1.00 92.94 109 CYS A C 1
ATOM 797 O O . CYS A 1 109 ? -1.553 0.116 -6.547 1.00 92.94 109 CYS A O 1
ATOM 799 N N . LEU A 1 110 ? -1.393 -1.552 -8.044 1.00 94.25 110 LEU A N 1
ATOM 800 C CA . LEU A 1 110 ? -2.789 -1.988 -7.902 1.00 94.25 110 LEU A CA 1
ATOM 801 C C . LEU A 1 110 ? -3.123 -2.356 -6.456 1.00 94.25 110 LEU A C 1
ATOM 803 O O . LEU A 1 110 ? -4.060 -1.810 -5.881 1.00 94.25 110 LEU A O 1
ATOM 807 N N . VAL A 1 111 ? -2.351 -3.278 -5.876 1.00 94.50 111 VAL A N 1
ATOM 808 C CA . VAL A 1 111 ? -2.598 -3.807 -4.529 1.00 94.50 111 VAL A CA 1
ATOM 809 C C . VAL A 1 111 ? -2.559 -2.676 -3.499 1.00 94.50 111 VAL A C 1
ATOM 811 O O . VAL A 1 111 ? -3.431 -2.596 -2.637 1.00 94.50 111 VAL A O 1
ATOM 814 N N . LEU A 1 112 ? -1.605 -1.750 -3.631 1.00 94.88 112 LEU A N 1
ATOM 815 C CA . LEU A 1 112 ? -1.490 -0.582 -2.758 1.00 94.88 112 LEU A CA 1
ATOM 816 C C . LEU A 1 112 ? -2.609 0.439 -2.960 1.00 94.88 112 LEU A C 1
ATOM 818 O O . LEU A 1 112 ? -3.090 1.001 -1.979 1.00 94.88 112 LEU A O 1
ATOM 822 N N . LEU A 1 113 ? -3.040 0.692 -4.196 1.00 96.94 113 LEU A N 1
ATOM 823 C CA . LEU A 1 113 ? -4.182 1.567 -4.466 1.00 96.94 113 LEU A CA 1
ATOM 824 C C . LEU A 1 113 ? -5.444 0.993 -3.821 1.00 96.94 113 LEU A C 1
ATOM 826 O O . LEU A 1 113 ? -6.111 1.697 -3.068 1.00 96.94 113 LEU A O 1
ATOM 830 N N . VAL A 1 114 ? -5.717 -0.298 -4.028 1.00 96.69 114 VAL A N 1
ATOM 831 C CA . VAL A 1 114 ? -6.852 -0.997 -3.412 1.00 96.69 114 VAL A CA 1
ATOM 832 C C . VAL A 1 114 ? -6.772 -0.929 -1.885 1.00 96.69 114 VAL A C 1
ATOM 834 O O . VAL A 1 114 ? -7.722 -0.474 -1.253 1.00 96.69 114 VAL A O 1
ATOM 837 N N . ALA A 1 115 ? -5.637 -1.296 -1.284 1.00 96.69 115 ALA A N 1
ATOM 838 C CA . ALA A 1 115 ? -5.454 -1.266 0.168 1.00 96.69 115 ALA A CA 1
ATOM 839 C C . ALA A 1 115 ? -5.690 0.133 0.767 1.00 96.69 115 ALA A C 1
ATOM 841 O O . ALA A 1 115 ? -6.390 0.265 1.773 1.00 96.69 115 ALA A O 1
ATOM 842 N N . ASN A 1 116 ? -5.148 1.184 0.142 1.00 97.00 116 ASN A N 1
ATOM 843 C CA . ASN A 1 116 ? -5.295 2.556 0.633 1.00 97.00 116 ASN A CA 1
ATOM 844 C C . ASN A 1 116 ? -6.717 3.096 0.450 1.00 97.00 116 ASN A C 1
ATOM 846 O O . ASN A 1 116 ? -7.220 3.773 1.343 1.00 97.00 116 ASN A O 1
ATOM 850 N N . ILE A 1 117 ? -7.396 2.765 -0.653 1.00 97.19 117 ILE A N 1
ATOM 851 C CA . ILE A 1 117 ? -8.802 3.138 -0.865 1.00 97.19 117 ILE A CA 1
ATOM 852 C C . ILE A 1 117 ? -9.683 2.478 0.194 1.00 97.19 117 ILE A C 1
ATOM 854 O O . ILE A 1 117 ? -10.452 3.166 0.863 1.00 97.19 117 ILE A O 1
ATOM 858 N N . LEU A 1 118 ? -9.527 1.168 0.415 1.00 96.62 118 LEU A N 1
ATOM 859 C CA . LEU A 1 118 ? -10.272 0.451 1.453 1.00 96.62 118 LEU A CA 1
ATOM 860 C C . LEU A 1 118 ? -9.993 1.025 2.850 1.00 96.62 118 LEU A C 1
ATOM 862 O O . LEU A 1 118 ? -10.911 1.140 3.657 1.00 96.62 118 LEU A O 1
ATOM 866 N N . ARG A 1 119 ? -8.755 1.451 3.131 1.00 95.62 119 ARG A N 1
ATOM 867 C CA . ARG A 1 119 ? -8.385 2.096 4.402 1.00 95.62 119 ARG A CA 1
ATOM 868 C C . ARG A 1 119 ? -9.042 3.463 4.588 1.00 95.62 119 ARG A C 1
ATOM 870 O O . ARG A 1 119 ? -9.495 3.772 5.688 1.00 95.62 119 ARG A O 1
ATOM 877 N N . ILE A 1 120 ? -9.119 4.268 3.528 1.00 96.38 120 ILE A N 1
ATOM 878 C CA . ILE A 1 120 ? -9.833 5.553 3.540 1.00 96.38 120 ILE A CA 1
ATOM 879 C C . ILE A 1 120 ? -11.330 5.320 3.783 1.00 96.38 120 ILE A C 1
ATOM 881 O O . ILE A 1 120 ? -11.928 6.017 4.598 1.00 96.38 120 ILE A O 1
ATOM 885 N N . LEU A 1 121 ? -11.928 4.312 3.140 1.00 95.88 121 LEU A N 1
ATOM 886 C CA . LEU A 1 121 ? -13.328 3.933 3.365 1.00 95.88 121 LEU A CA 1
ATOM 887 C C . LEU A 1 121 ? -13.569 3.443 4.799 1.00 95.88 121 LEU A C 1
ATOM 889 O O . LEU A 1 121 ? -14.520 3.875 5.448 1.00 95.88 121 LEU A O 1
ATOM 893 N N . PHE A 1 122 ? -12.667 2.615 5.327 1.00 94.69 122 PHE A N 1
ATOM 894 C CA . PHE A 1 122 ? -12.702 2.155 6.713 1.00 94.69 122 PHE A CA 1
ATOM 895 C C . PHE A 1 122 ? -12.684 3.316 7.714 1.00 94.69 122 PHE A C 1
ATOM 897 O O . PHE A 1 122 ? -13.416 3.273 8.700 1.00 94.69 122 PHE A O 1
ATOM 904 N N . TRP A 1 123 ? -11.934 4.388 7.440 1.00 94.12 123 TRP A N 1
ATOM 905 C CA . TRP A 1 123 ? -11.895 5.568 8.309 1.00 94.12 123 TRP A CA 1
ATOM 906 C C . TRP A 1 123 ? -13.260 6.253 8.473 1.00 94.12 123 TRP A C 1
ATOM 908 O O . TRP A 1 123 ? -13.554 6.800 9.538 1.00 94.12 123 TRP A O 1
ATOM 918 N N . PHE A 1 124 ? -14.119 6.215 7.447 1.00 92.25 124 PHE A N 1
ATOM 919 C CA . PHE A 1 124 ? -15.477 6.753 7.560 1.00 92.25 124 PHE A CA 1
ATOM 920 C C . PHE A 1 124 ? -16.346 5.938 8.520 1.00 92.25 124 PHE A C 1
ATOM 922 O O . PHE A 1 124 ? -17.128 6.543 9.250 1.00 92.25 124 PHE A O 1
ATOM 929 N N . GLY A 1 125 ? -16.179 4.611 8.555 1.00 89.25 125 GLY A N 1
ATOM 930 C CA . GLY A 1 125 ? -16.879 3.732 9.497 1.00 89.25 125 GLY A CA 1
ATOM 931 C C . GLY A 1 125 ? -16.290 3.774 10.910 1.00 89.25 125 GLY A C 1
ATOM 932 O O . GLY A 1 125 ? -17.028 3.853 11.889 1.00 89.25 125 GLY A O 1
ATOM 933 N N . ARG A 1 126 ? -14.958 3.777 11.035 1.00 88.88 126 ARG A N 1
ATOM 934 C CA . ARG A 1 126 ? -14.248 3.847 12.317 1.00 88.88 126 ARG A CA 1
ATOM 935 C C . ARG A 1 126 ? -13.103 4.850 12.250 1.00 88.88 126 ARG A C 1
ATOM 937 O O . ARG A 1 126 ? -12.082 4.617 11.607 1.00 88.88 126 ARG A O 1
ATOM 944 N N . ARG A 1 127 ? -13.246 5.960 12.976 1.00 88.38 127 ARG A N 1
ATOM 945 C CA . ARG A 1 127 ? -12.224 7.011 13.036 1.00 88.38 127 ARG A CA 1
ATOM 946 C C . ARG A 1 127 ? -11.006 6.519 13.814 1.00 88.38 127 ARG A C 1
ATOM 948 O O . ARG A 1 127 ? -11.076 6.296 15.018 1.00 88.38 127 ARG A O 1
ATOM 955 N N . PHE A 1 128 ? -9.895 6.367 13.106 1.00 86.69 128 PHE A N 1
ATOM 956 C CA . PHE A 1 128 ? -8.560 6.190 13.673 1.00 86.69 128 PHE A CA 1
ATOM 957 C C . PHE A 1 128 ? -7.729 7.459 13.442 1.00 86.69 128 PHE A C 1
ATOM 959 O O . PHE A 1 128 ? -8.196 8.423 12.826 1.00 86.69 128 PHE A O 1
ATOM 966 N N . GLU A 1 129 ? -6.500 7.472 13.951 1.00 85.69 129 GLU A N 1
ATOM 967 C CA . GLU A 1 129 ? -5.661 8.665 13.957 1.00 85.69 129 GLU A CA 1
ATOM 968 C C . GLU A 1 129 ? -5.398 9.255 12.562 1.00 85.69 129 GLU A C 1
ATOM 970 O O . GLU A 1 129 ? -5.067 8.558 11.598 1.00 85.69 129 GLU A O 1
ATOM 975 N N . SER A 1 130 ? -5.483 10.583 12.476 1.00 87.94 130 SER A N 1
ATOM 976 C CA . SER A 1 130 ? -5.332 11.352 11.238 1.00 87.94 130 SER A CA 1
ATOM 977 C C . SER A 1 130 ? -4.030 11.102 10.455 1.00 87.94 130 SER A C 1
ATOM 979 O O . SER A 1 130 ? -4.103 11.101 9.222 1.00 87.94 130 SER A O 1
ATOM 981 N N . PRO A 1 131 ? -2.852 10.851 11.075 1.00 89.94 131 PRO A N 1
ATOM 982 C CA . PRO A 1 131 ? -1.629 10.557 10.326 1.00 89.94 131 PRO A CA 1
ATOM 983 C C . PRO A 1 131 ? -1.755 9.345 9.395 1.00 89.94 131 PRO A C 1
ATOM 985 O O . PRO A 1 131 ? -1.220 9.370 8.292 1.00 89.94 131 PRO A O 1
ATOM 988 N N . LEU A 1 132 ? -2.508 8.307 9.770 1.00 89.62 132 LEU A N 1
ATOM 989 C CA . LEU A 1 132 ? -2.687 7.107 8.937 1.00 89.62 132 LEU A CA 1
ATOM 990 C C . LEU A 1 132 ? -3.622 7.377 7.748 1.00 89.62 132 LEU A C 1
ATOM 992 O O . LEU A 1 132 ? -3.473 6.791 6.671 1.00 89.62 132 LEU A O 1
ATOM 996 N N . LEU A 1 133 ? -4.592 8.279 7.920 1.00 93.00 133 LEU A N 1
ATOM 997 C CA . LEU A 1 133 ? -5.432 8.721 6.812 1.00 93.00 133 LEU A CA 1
ATOM 998 C C . LEU A 1 133 ? -4.573 9.471 5.792 1.00 93.00 133 LEU A C 1
ATOM 1000 O O . LEU A 1 133 ? -4.615 9.174 4.599 1.00 93.00 133 LEU A O 1
ATOM 1004 N N . TRP A 1 134 ? -3.745 10.399 6.274 1.00 93.44 134 TRP A N 1
ATOM 1005 C CA . TRP A 1 134 ? -2.857 11.169 5.411 1.00 93.44 134 TRP A CA 1
ATOM 1006 C C . TRP A 1 134 ? -1.769 10.307 4.770 1.00 93.44 134 TRP A C 1
ATOM 1008 O O . TRP A 1 134 ? -1.480 10.485 3.589 1.00 93.44 134 TRP A O 1
ATOM 1018 N N . GLN A 1 135 ? -1.277 9.285 5.476 1.00 94.50 135 GLN A N 1
ATOM 1019 C CA . GLN A 1 135 ? -0.443 8.223 4.909 1.00 94.50 135 GLN A CA 1
ATOM 1020 C C . GLN A 1 135 ? -1.128 7.558 3.708 1.00 94.50 135 GLN A C 1
ATOM 1022 O O . GLN A 1 135 ? -0.518 7.432 2.651 1.00 94.50 135 GLN A O 1
ATOM 1027 N N . SER A 1 136 ? -2.405 7.186 3.833 1.00 95.50 136 SER A N 1
ATOM 1028 C CA . SER A 1 136 ? -3.158 6.524 2.756 1.00 95.50 136 SER A CA 1
ATOM 1029 C C . SER A 1 136 ? -3.330 7.424 1.530 1.00 95.50 136 SER A C 1
ATOM 1031 O O . SER A 1 136 ? -3.176 6.973 0.394 1.00 95.50 136 SER A O 1
ATOM 1033 N N . VAL A 1 137 ? -3.609 8.712 1.747 1.00 95.56 137 VAL A N 1
ATOM 1034 C CA . VAL A 1 137 ? -3.758 9.705 0.671 1.00 95.56 137 VAL A CA 1
ATOM 1035 C C . VAL A 1 137 ? -2.431 9.931 -0.051 1.00 95.56 137 VAL A C 1
ATOM 1037 O O . VAL A 1 137 ? -2.360 9.792 -1.273 1.00 95.56 137 VAL A O 1
ATOM 1040 N N . VAL A 1 138 ? -1.360 10.218 0.691 1.00 95.94 138 VAL A N 1
ATOM 1041 C CA . VAL A 1 138 ? -0.021 10.451 0.127 1.00 95.94 138 VAL A CA 1
ATOM 1042 C C . VAL A 1 138 ? 0.486 9.206 -0.611 1.00 95.94 138 VAL A C 1
ATOM 1044 O O . VAL A 1 138 ? 1.057 9.307 -1.701 1.00 95.94 138 VAL A O 1
ATOM 1047 N N . MET A 1 139 ? 0.228 8.019 -0.065 1.00 94.62 139 MET A N 1
ATOM 1048 C CA . MET A 1 139 ? 0.594 6.755 -0.691 1.00 94.62 139 MET A CA 1
ATOM 1049 C C . MET A 1 139 ? -0.192 6.508 -1.986 1.00 94.62 139 MET A C 1
ATOM 1051 O O . MET A 1 139 ? 0.397 6.129 -2.996 1.00 94.62 139 MET A O 1
ATOM 1055 N N . THR A 1 140 ? -1.495 6.801 -2.003 1.00 96.00 140 THR A N 1
ATOM 1056 C CA . THR A 1 140 ? -2.340 6.716 -3.209 1.00 96.00 140 THR A CA 1
ATOM 1057 C C . THR A 1 140 ? -1.806 7.619 -4.321 1.00 96.00 140 THR A C 1
ATOM 1059 O O . THR A 1 140 ? -1.612 7.160 -5.447 1.00 96.00 140 THR A O 1
ATOM 1062 N N . LEU A 1 141 ? -1.489 8.881 -4.006 1.00 96.38 141 LEU A N 1
ATOM 1063 C CA . LEU A 1 141 ? -0.895 9.817 -4.966 1.00 96.38 141 LEU A CA 1
ATOM 1064 C C . LEU A 1 141 ? 0.445 9.299 -5.500 1.00 96.38 141 LEU A C 1
ATOM 1066 O O . LEU A 1 141 ? 0.679 9.314 -6.707 1.00 96.38 141 LEU A O 1
ATOM 1070 N N . THR A 1 142 ? 1.300 8.779 -4.618 1.00 95.00 142 THR A N 1
ATOM 1071 C CA . THR A 1 142 ? 2.590 8.185 -5.001 1.00 95.00 142 THR A CA 1
ATOM 1072 C C . THR A 1 142 ? 2.406 7.007 -5.955 1.00 95.00 142 THR A C 1
ATOM 1074 O O . THR A 1 142 ? 3.110 6.917 -6.959 1.00 95.00 142 THR A O 1
ATOM 1077 N N . MET A 1 143 ? 1.445 6.118 -5.691 1.00 95.38 143 MET A N 1
ATOM 1078 C CA . MET A 1 143 ? 1.176 4.971 -6.561 1.00 95.38 143 MET A CA 1
ATOM 1079 C C . MET A 1 143 ? 0.652 5.395 -7.933 1.00 95.38 143 MET A C 1
ATOM 1081 O O . MET A 1 143 ? 1.059 4.810 -8.934 1.00 95.38 143 MET A O 1
ATOM 1085 N N . LEU A 1 144 ? -0.181 6.437 -8.007 1.00 95.94 144 LEU A N 1
ATOM 1086 C CA . LEU A 1 144 ? -0.615 7.007 -9.285 1.00 95.94 144 LEU A CA 1
ATOM 1087 C C . LEU A 1 144 ? 0.556 7.633 -10.057 1.00 95.94 144 LEU A C 1
ATOM 1089 O O . LEU A 1 144 ? 0.657 7.436 -11.265 1.00 95.94 144 LEU A O 1
ATOM 1093 N N . LEU A 1 145 ? 1.472 8.332 -9.378 1.00 95.25 145 LEU A N 1
ATOM 1094 C CA . LEU A 1 145 ? 2.681 8.889 -10.001 1.00 95.25 145 LEU A CA 1
ATOM 1095 C C . LEU A 1 145 ? 3.626 7.795 -10.516 1.00 95.25 145 LEU A C 1
ATOM 1097 O O . LEU A 1 145 ? 4.119 7.889 -11.640 1.00 95.25 145 LEU A O 1
ATOM 1101 N N . MET A 1 146 ? 3.852 6.743 -9.723 1.00 93.06 146 MET A N 1
ATOM 1102 C CA . MET A 1 146 ? 4.633 5.574 -10.139 1.00 93.06 146 MET A CA 1
ATOM 1103 C C . MET A 1 146 ? 4.003 4.887 -11.349 1.00 93.06 146 MET A C 1
ATOM 1105 O O . MET A 1 146 ? 4.704 4.562 -12.307 1.00 93.06 146 MET A O 1
ATOM 1109 N N . LEU A 1 147 ? 2.683 4.698 -11.328 1.00 93.25 147 LEU A N 1
ATOM 1110 C CA . LEU A 1 147 ? 1.951 4.072 -12.419 1.00 93.25 147 LEU A CA 1
ATOM 1111 C C . LEU A 1 147 ? 2.034 4.909 -13.696 1.00 93.25 147 LEU A C 1
ATOM 1113 O O . LEU A 1 147 ? 2.349 4.359 -14.747 1.00 93.25 147 LEU A O 1
ATOM 1117 N N . LYS A 1 148 ? 1.859 6.233 -13.591 1.00 94.12 148 LYS A N 1
ATOM 1118 C CA . LYS A 1 148 ? 2.032 7.167 -14.708 1.00 94.12 148 LYS A CA 1
ATOM 1119 C C . LYS A 1 148 ? 3.420 7.033 -15.334 1.00 94.12 148 LYS A C 1
ATOM 1121 O O . LYS A 1 148 ? 3.512 6.801 -16.538 1.00 94.12 148 LYS A O 1
ATOM 1126 N N . LEU A 1 149 ? 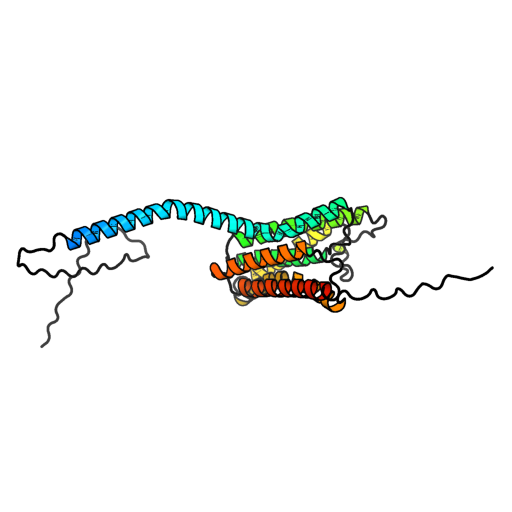4.481 7.090 -14.525 1.00 92.88 149 LEU A N 1
ATOM 1127 C CA . LEU A 1 149 ? 5.854 6.930 -15.014 1.00 92.88 149 LEU A CA 1
ATOM 1128 C C . LEU A 1 149 ? 6.040 5.585 -15.732 1.00 92.88 149 LEU A C 1
ATOM 1130 O O . LEU A 1 149 ? 6.590 5.540 -16.829 1.00 92.88 149 LEU A O 1
ATOM 1134 N N . CYS A 1 150 ? 5.561 4.491 -15.134 1.00 90.06 150 CYS A N 1
ATOM 1135 C CA . CYS A 1 150 ? 5.681 3.162 -15.729 1.00 90.06 150 CYS A CA 1
ATOM 1136 C C . CYS A 1 150 ? 4.940 3.067 -17.065 1.00 90.06 150 CYS A C 1
ATOM 1138 O O . CYS A 1 150 ? 5.461 2.469 -18.002 1.00 90.06 150 CYS A O 1
ATOM 1140 N N . THR A 1 151 ? 3.746 3.658 -17.170 1.00 89.69 151 THR A N 1
ATOM 1141 C CA . THR A 1 151 ? 2.987 3.681 -18.426 1.00 89.69 151 THR A CA 1
ATOM 1142 C C . THR A 1 151 ? 3.674 4.523 -19.497 1.00 89.69 151 THR A C 1
ATOM 1144 O O . THR A 1 151 ? 3.782 4.063 -20.628 1.00 89.69 151 THR A O 1
ATOM 1147 N N . GLU A 1 152 ? 4.205 5.700 -19.152 1.00 89.81 152 GLU A N 1
ATOM 1148 C CA . GLU A 1 152 ? 4.912 6.572 -20.100 1.00 89.81 152 GLU A CA 1
ATOM 1149 C C . GLU A 1 152 ? 6.160 5.887 -20.667 1.00 89.81 152 GLU A C 1
ATOM 1151 O O . GLU A 1 152 ? 6.351 5.858 -21.881 1.00 89.81 152 GLU A O 1
ATOM 1156 N N . VAL A 1 153 ? 6.966 5.264 -19.803 1.00 89.69 153 VAL A N 1
ATOM 1157 C CA . VAL A 1 153 ? 8.174 4.536 -20.215 1.00 89.69 153 VAL A CA 1
ATOM 1158 C C . VAL A 1 153 ? 7.832 3.315 -21.076 1.00 89.69 153 VAL A C 1
ATOM 1160 O O . VAL A 1 153 ? 8.468 3.090 -22.102 1.00 89.69 153 VAL A O 1
ATOM 1163 N N . ARG A 1 154 ? 6.807 2.535 -20.705 1.00 86.25 154 ARG A N 1
ATOM 1164 C CA . ARG A 1 154 ? 6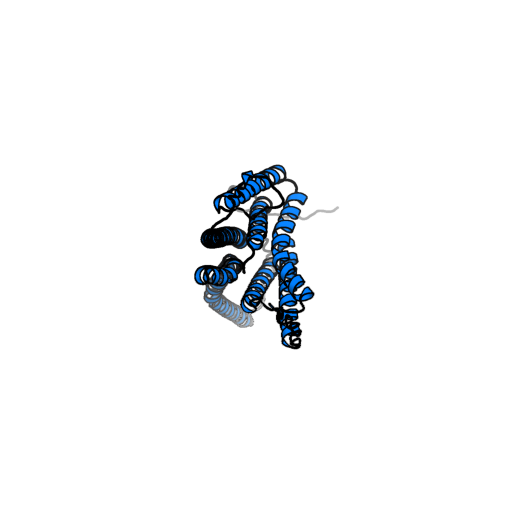.378 1.363 -21.493 1.00 86.25 154 ARG A CA 1
ATOM 1165 C C . ARG A 1 154 ? 5.887 1.759 -22.880 1.00 86.25 154 ARG A C 1
ATOM 1167 O O . ARG A 1 154 ? 6.259 1.119 -23.854 1.00 86.25 154 ARG A O 1
ATOM 1174 N N . VAL A 1 155 ? 5.086 2.820 -22.974 1.00 85.06 155 VAL A N 1
ATOM 1175 C CA . VAL A 1 155 ? 4.582 3.328 -24.258 1.00 85.06 155 VAL A CA 1
ATOM 1176 C C . VAL A 1 155 ? 5.709 3.875 -25.129 1.00 85.06 155 VAL A C 1
ATOM 1178 O O . VAL A 1 155 ? 5.683 3.674 -26.337 1.00 85.06 155 VAL A O 1
ATOM 1181 N N . ALA A 1 156 ? 6.708 4.532 -24.534 1.00 85.31 156 ALA A N 1
ATOM 1182 C CA . ALA A 1 156 ? 7.864 5.029 -25.274 1.00 85.31 156 ALA A CA 1
ATOM 1183 C C . ALA A 1 156 ? 8.733 3.899 -25.855 1.00 85.31 156 ALA A C 1
ATOM 1185 O O . ALA A 1 156 ? 9.261 4.045 -26.956 1.00 85.31 156 ALA A O 1
ATOM 1186 N N . ASN A 1 157 ? 8.870 2.779 -25.137 1.00 83.25 157 ASN A N 1
ATOM 1187 C CA . ASN A 1 157 ? 9.728 1.666 -25.550 1.00 83.25 157 ASN A CA 1
ATOM 1188 C C . ASN A 1 157 ? 9.052 0.687 -26.522 1.00 83.25 157 ASN A C 1
ATOM 1190 O O . ASN A 1 157 ? 9.730 0.064 -27.337 1.00 83.25 157 ASN A O 1
ATOM 1194 N N . GLU A 1 158 ? 7.730 0.538 -26.454 1.00 80.00 158 GLU A N 1
ATOM 1195 C CA . GLU A 1 158 ? 6.984 -0.439 -27.248 1.00 80.00 158 GLU A CA 1
ATOM 1196 C C . GLU A 1 158 ? 6.306 0.225 -28.458 1.00 80.00 158 GLU A C 1
ATOM 1198 O O . GLU A 1 158 ? 5.159 0.674 -28.399 1.00 80.00 158 GLU A O 1
ATOM 1203 N N . LEU A 1 159 ? 7.008 0.236 -29.598 1.00 63.81 159 LEU A N 1
ATOM 1204 C CA . LEU A 1 159 ? 6.561 0.839 -30.867 1.00 63.81 159 LEU A CA 1
ATOM 1205 C C . LEU A 1 159 ? 5.268 0.223 -31.456 1.00 63.81 159 LEU A C 1
ATOM 1207 O O . LEU A 1 159 ? 4.700 0.786 -32.387 1.00 63.81 159 LEU A O 1
ATOM 1211 N N . ASN A 1 160 ? 4.792 -0.915 -30.933 1.00 59.06 160 ASN A N 1
ATOM 1212 C CA . ASN A 1 160 ? 3.607 -1.643 -31.410 1.00 59.06 160 ASN A CA 1
ATOM 1213 C C . ASN A 1 160 ? 2.662 -2.073 -30.272 1.00 59.06 160 ASN A C 1
ATOM 1215 O O . ASN A 1 160 ? 2.101 -3.173 -30.301 1.00 59.06 160 ASN A O 1
ATOM 1219 N N . LEU A 1 161 ? 2.444 -1.234 -29.253 1.00 65.12 161 LEU A N 1
ATOM 1220 C CA . LEU A 1 161 ? 1.385 -1.538 -28.286 1.00 65.12 161 LEU A CA 1
ATOM 1221 C C . LEU A 1 161 ? 0.031 -1.577 -28.997 1.00 65.12 161 LEU A C 1
ATOM 1223 O O . LEU A 1 161 ? -0.507 -0.553 -29.420 1.00 65.12 161 LEU A O 1
ATOM 1227 N N . LYS A 1 162 ? -0.561 -2.774 -29.074 1.00 63.97 162 LYS A N 1
ATOM 1228 C CA . LYS A 1 162 ? -1.988 -2.921 -29.360 1.00 63.97 162 LYS A CA 1
ATOM 1229 C C . LYS A 1 162 ? -2.725 -2.035 -28.355 1.00 63.97 162 LYS A C 1
ATOM 1231 O O . LYS A 1 162 ? -2.568 -2.220 -27.149 1.00 63.97 162 LYS A O 1
ATOM 1236 N N . ARG A 1 163 ? -3.471 -1.043 -28.849 1.00 67.06 163 ARG A N 1
ATOM 1237 C CA . ARG A 1 163 ? -4.207 -0.088 -28.014 1.00 67.06 163 ARG A CA 1
ATOM 1238 C C . ARG A 1 163 ? -5.224 -0.880 -27.190 1.00 67.06 163 ARG A C 1
ATOM 1240 O O . ARG A 1 163 ? -6.191 -1.387 -27.745 1.00 67.06 163 ARG A O 1
ATOM 1247 N N . ARG A 1 164 ? -4.934 -1.064 -25.903 1.00 72.31 164 ARG A N 1
ATOM 1248 C CA . ARG A 1 164 ? -5.780 -1.777 -24.937 1.00 72.31 164 ARG A CA 1
ATOM 1249 C C . ARG A 1 164 ? -6.382 -0.754 -24.001 1.00 72.31 164 ARG A C 1
ATOM 1251 O O . ARG A 1 164 ? -5.622 0.049 -23.443 1.00 72.31 164 ARG A O 1
ATOM 1258 N N . SER A 1 165 ? -7.698 -0.807 -23.847 1.00 74.00 165 SER A N 1
ATOM 1259 C CA . SER A 1 165 ? -8.481 0.117 -23.035 1.00 74.00 165 SER A CA 1
ATOM 1260 C C . SER A 1 165 ? -9.173 -0.606 -21.884 1.00 74.00 165 SER A C 1
ATOM 1262 O O . SER A 1 165 ? -9.414 -1.813 -21.925 1.00 74.00 165 SER A O 1
ATOM 1264 N N . PHE A 1 166 ? -9.531 0.156 -20.853 1.00 70.88 166 PHE A N 1
ATOM 1265 C CA . PHE A 1 166 ? -10.398 -0.292 -19.770 1.00 70.88 166 PHE A CA 1
ATOM 1266 C C . PHE A 1 166 ? -11.744 -0.850 -20.275 1.00 70.88 166 PHE A C 1
ATOM 1268 O O . PHE A 1 166 ? -12.283 -1.781 -19.682 1.00 70.88 166 PHE A O 1
ATOM 1275 N N . ALA A 1 167 ? -12.262 -0.329 -21.393 1.00 70.44 167 ALA A N 1
ATOM 1276 C CA . ALA A 1 167 ? -13.557 -0.721 -21.954 1.00 70.44 167 ALA A CA 1
ATOM 1277 C C . ALA A 1 167 ? -13.568 -2.096 -22.650 1.00 70.44 167 ALA A C 1
ATOM 1279 O O . ALA A 1 167 ? -14.639 -2.579 -23.006 1.00 70.44 167 ALA A O 1
ATOM 1280 N N . ASP A 1 168 ? -12.409 -2.736 -22.836 1.00 72.56 168 ASP A N 1
ATOM 1281 C CA . ASP A 1 168 ? -12.319 -4.007 -23.565 1.00 72.56 168 ASP A CA 1
ATOM 1282 C C . ASP A 1 168 ? -12.828 -5.214 -22.741 1.00 72.56 168 ASP A C 1
ATOM 1284 O O . ASP A 1 168 ? -12.937 -6.308 -23.286 1.00 72.56 168 ASP A O 1
ATOM 1288 N N . PHE A 1 169 ? -13.145 -5.026 -21.445 1.00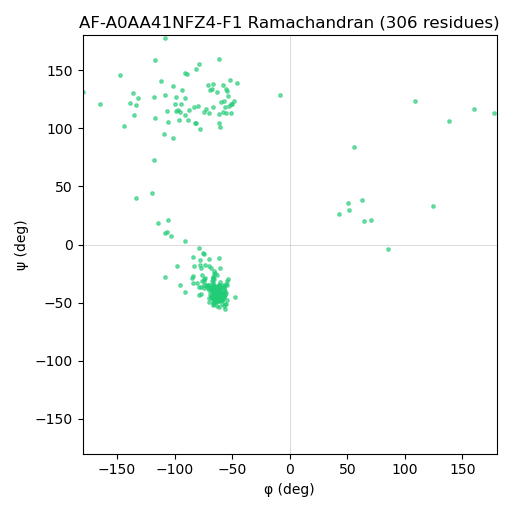 67.88 169 PHE A N 1
ATOM 1289 C CA . PHE A 1 169 ? -13.714 -6.013 -20.499 1.00 67.88 169 PHE A CA 1
ATOM 1290 C C . PHE A 1 169 ? -13.103 -7.429 -20.548 1.00 67.88 169 PHE A C 1
ATOM 1292 O O . PHE A 1 169 ? -13.750 -8.398 -20.158 1.00 67.88 169 PHE A O 1
ATOM 1299 N N . ASP A 1 170 ? -11.849 -7.563 -20.981 1.00 74.69 170 ASP A N 1
ATOM 1300 C CA . ASP A 1 170 ? -11.147 -8.842 -21.047 1.00 74.69 170 ASP A CA 1
ATOM 1301 C C . ASP A 1 170 ? -10.381 -9.104 -19.734 1.00 74.69 170 ASP A C 1
ATOM 1303 O O . ASP A 1 170 ? -9.383 -8.422 -19.455 1.00 74.69 170 ASP A O 1
ATOM 1307 N N . PRO A 1 171 ? -10.796 -10.095 -18.918 1.00 72.44 171 PRO A N 1
ATOM 1308 C CA . PRO A 1 171 ? -10.143 -10.400 -17.648 1.00 72.44 171 PRO A CA 1
ATOM 1309 C C . PRO A 1 171 ? -8.692 -10.866 -17.813 1.00 72.44 171 PRO A C 1
ATOM 1311 O O . PRO A 1 171 ? -7.888 -10.673 -16.902 1.00 72.44 171 PRO A O 1
ATOM 1314 N N . HIS A 1 172 ? -8.326 -11.451 -18.963 1.00 73.19 172 HIS A N 1
ATOM 1315 C CA . HIS A 1 172 ? -6.968 -11.955 -19.198 1.00 73.19 172 HIS A CA 1
ATOM 1316 C C . HIS A 1 172 ? -5.916 -10.845 -19.310 1.00 73.19 172 HIS A C 1
ATOM 1318 O O . HIS A 1 172 ? -4.730 -11.103 -19.111 1.00 73.19 172 HIS A O 1
ATOM 1324 N N . HIS A 1 173 ? -6.337 -9.612 -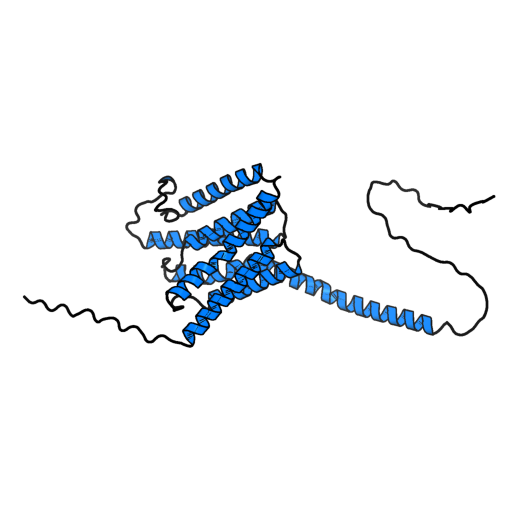19.596 1.00 73.50 173 HIS A N 1
ATOM 1325 C CA . HIS A 1 173 ? -5.460 -8.451 -19.757 1.00 73.50 173 HIS A CA 1
ATOM 1326 C C . HIS A 1 173 ? -5.677 -7.393 -18.667 1.00 73.50 173 HIS A C 1
ATOM 1328 O O . HIS A 1 173 ? -5.284 -6.233 -18.831 1.00 73.50 173 HIS A O 1
ATOM 1334 N N . PHE A 1 174 ? -6.302 -7.785 -17.554 1.00 83.56 174 PHE A N 1
ATOM 1335 C CA . PHE A 1 174 ? -6.557 -6.898 -16.430 1.00 83.56 174 PHE A CA 1
ATOM 1336 C C . PHE A 1 174 ? -5.255 -6.242 -15.943 1.00 83.56 174 PHE A C 1
ATOM 1338 O O . PHE A 1 174 ? -4.239 -6.907 -15.761 1.00 83.56 174 PHE A O 1
ATOM 1345 N N . TRP A 1 175 ? -5.288 -4.920 -15.750 1.00 85.62 175 TRP A N 1
ATOM 1346 C CA . TRP A 1 175 ? -4.147 -4.113 -15.297 1.00 85.62 175 TRP A CA 1
ATOM 1347 C C . TRP A 1 175 ? -2.936 -4.036 -16.255 1.00 85.62 175 TRP A C 1
ATOM 1349 O O . TRP A 1 175 ? -1.832 -3.662 -15.850 1.00 85.62 175 TRP A O 1
ATOM 1359 N N . HIS A 1 176 ? -3.144 -4.332 -17.543 1.00 82.31 176 HIS A N 1
ATOM 1360 C CA . HIS A 1 176 ? -2.154 -4.177 -18.620 1.00 82.31 176 HIS A CA 1
ATOM 1361 C C . HIS A 1 176 ? -2.633 -3.209 -19.718 1.00 82.31 176 HIS A C 1
ATOM 1363 O O . HIS A 1 176 ? -2.505 -3.484 -20.917 1.00 82.31 176 HIS A O 1
ATOM 1369 N N . TRP A 1 177 ? -3.204 -2.072 -19.315 1.00 84.56 177 TRP A N 1
ATOM 1370 C CA . TRP A 1 177 ? -3.687 -1.043 -20.238 1.00 84.56 177 TRP A CA 1
ATOM 1371 C C . TRP A 1 177 ? -2.567 -0.162 -20.783 1.00 84.56 177 TRP A C 1
ATOM 1373 O O . TRP A 1 177 ? -1.512 0.005 -20.163 1.00 84.56 177 TRP A O 1
ATOM 1383 N N . SER A 1 178 ? -2.833 0.409 -21.958 1.00 80.06 178 SER A N 1
ATOM 1384 C CA . SER A 1 178 ? -1.877 1.232 -22.703 1.00 80.06 178 SER A CA 1
ATOM 1385 C C . SER A 1 178 ? -1.844 2.693 -22.247 1.00 80.06 178 SER A C 1
ATOM 1387 O O . SER A 1 178 ? -0.809 3.341 -22.363 1.00 80.06 178 SER A O 1
ATOM 1389 N N . SER A 1 179 ? -2.944 3.212 -21.696 1.00 84.81 179 SER A N 1
ATOM 1390 C CA . SER A 1 179 ? -3.045 4.600 -21.245 1.00 84.81 179 SER A CA 1
ATOM 1391 C C . SER A 1 179 ? -3.162 4.691 -19.730 1.00 84.81 179 SER A C 1
ATOM 1393 O O . SER A 1 179 ? -3.913 3.943 -19.110 1.00 84.81 179 SER A O 1
ATOM 1395 N N . PHE A 1 180 ? -2.492 5.678 -19.128 1.00 89.31 180 PHE A N 1
ATOM 1396 C CA . PHE A 1 180 ? -2.660 6.020 -17.712 1.00 89.31 180 PHE A CA 1
ATOM 1397 C C . PHE A 1 180 ? -4.128 6.315 -17.346 1.00 89.31 180 PHE A C 1
ATOM 1399 O O . PHE A 1 180 ? -4.573 5.985 -16.246 1.00 89.31 180 PHE A O 1
ATOM 1406 N N . ALA A 1 181 ? -4.897 6.896 -18.275 1.00 89.38 181 ALA A N 1
ATOM 1407 C CA . ALA A 1 181 ? -6.299 7.239 -18.048 1.00 89.38 181 ALA A CA 1
ATOM 1408 C C . ALA A 1 181 ? -7.168 6.005 -17.746 1.00 89.38 181 ALA A C 1
ATOM 1410 O O . ALA A 1 181 ? -8.022 6.082 -16.867 1.00 89.38 181 ALA A O 1
ATOM 1411 N N . ASP A 1 182 ? -6.903 4.870 -18.402 1.00 90.62 182 ASP A N 1
ATOM 1412 C CA . ASP A 1 182 ? -7.629 3.612 -18.177 1.00 90.62 182 ASP A CA 1
ATOM 1413 C C . ASP A 1 182 ? -7.435 3.111 -16.731 1.00 90.62 182 ASP A C 1
ATOM 1415 O O . ASP A 1 182 ? -8.382 2.676 -16.074 1.00 90.62 182 ASP A O 1
ATOM 1419 N N . TYR A 1 183 ? -6.221 3.255 -16.183 1.00 92.12 183 TYR A N 1
ATOM 1420 C CA . TYR A 1 183 ? -5.947 2.909 -14.786 1.00 92.12 183 TYR A CA 1
ATOM 1421 C C . TYR A 1 183 ? -6.692 3.824 -13.815 1.00 92.12 183 TYR A C 1
ATOM 1423 O O . TYR A 1 183 ? -7.284 3.344 -12.850 1.00 92.12 183 TYR A O 1
ATOM 1431 N N . VAL A 1 184 ? -6.692 5.138 -14.065 1.00 94.12 184 VAL A N 1
ATOM 1432 C CA . VAL A 1 184 ? -7.423 6.099 -13.225 1.00 94.12 184 VAL A CA 1
ATOM 1433 C C . VAL A 1 184 ? -8.925 5.820 -13.265 1.00 94.12 184 VAL A C 1
ATOM 1435 O O . VAL A 1 184 ? -9.564 5.825 -12.217 1.00 94.12 184 VAL A O 1
ATOM 1438 N N . GLN A 1 185 ? -9.486 5.517 -14.437 1.00 92.69 185 GLN A N 1
ATOM 1439 C CA . GLN A 1 185 ? -10.893 5.134 -14.576 1.00 92.69 185 GLN A CA 1
ATOM 1440 C C . GLN A 1 185 ? -11.222 3.882 -13.761 1.00 92.69 185 GLN A C 1
ATOM 1442 O O . GLN A 1 185 ? -12.199 3.893 -13.015 1.00 92.69 185 GLN A O 1
ATOM 1447 N N . CYS A 1 186 ? -10.381 2.845 -13.822 1.00 92.94 186 CYS A N 1
ATOM 1448 C CA . CYS A 1 186 ? -10.551 1.650 -12.996 1.00 92.94 186 CYS A CA 1
ATOM 1449 C C . CYS A 1 186 ? -10.515 1.976 -11.496 1.00 92.94 186 CYS A C 1
ATOM 1451 O O . CYS A 1 186 ? -11.344 1.483 -10.731 1.00 92.94 186 CYS A O 1
ATOM 1453 N N . VAL A 1 187 ? -9.564 2.807 -11.063 1.00 95.25 187 VAL A N 1
ATOM 1454 C CA . VAL A 1 187 ? -9.414 3.209 -9.656 1.00 95.25 187 VAL A CA 1
ATOM 1455 C C . VAL A 1 187 ? -10.629 4.003 -9.176 1.00 95.25 187 VAL A C 1
ATOM 1457 O O . VAL A 1 187 ? -11.140 3.746 -8.085 1.00 95.25 187 VAL A O 1
ATOM 1460 N N . LEU A 1 188 ? -11.127 4.936 -9.990 1.00 95.81 188 LEU A N 1
ATOM 1461 C CA . LEU A 1 188 ? -12.327 5.715 -9.685 1.00 95.81 188 LEU A CA 1
ATOM 1462 C C . LEU A 1 188 ? -13.578 4.833 -9.652 1.00 95.81 188 LEU A C 1
ATOM 1464 O O . LEU A 1 188 ? -14.374 4.960 -8.725 1.00 95.81 188 LEU A O 1
ATOM 1468 N N . ALA A 1 189 ? -13.727 3.909 -10.604 1.00 95.25 189 ALA A N 1
ATOM 1469 C CA . ALA A 1 189 ? -14.830 2.953 -10.628 1.00 95.25 189 ALA A CA 1
ATOM 1470 C C . ALA A 1 189 ? -14.823 2.063 -9.376 1.00 95.25 189 ALA A C 1
ATOM 1472 O O . ALA A 1 189 ? -15.843 1.950 -8.698 1.00 95.25 189 ALA A O 1
ATOM 1473 N N . PHE A 1 190 ? -13.664 1.503 -9.012 1.00 95.88 190 PHE A N 1
ATOM 1474 C CA . PHE A 1 190 ? -13.504 0.732 -7.779 1.00 95.88 190 PHE A CA 1
ATOM 1475 C C . PHE A 1 190 ? -13.840 1.569 -6.540 1.00 95.88 190 PHE A C 1
ATOM 1477 O O . PHE A 1 190 ? -14.591 1.112 -5.684 1.00 95.88 190 PHE A O 1
ATOM 1484 N N . THR A 1 191 ? -13.344 2.807 -6.465 1.00 97.44 191 THR A N 1
ATOM 1485 C CA . THR A 1 191 ? -13.627 3.722 -5.348 1.00 97.44 191 THR A CA 1
ATOM 1486 C C . THR A 1 191 ? -15.119 4.023 -5.232 1.00 97.44 191 THR A C 1
ATOM 1488 O O . THR A 1 191 ? -15.662 3.984 -4.133 1.00 97.44 191 THR A O 1
ATOM 1491 N N . GLY A 1 192 ? -15.797 4.287 -6.353 1.00 97.56 192 GLY A N 1
ATOM 1492 C CA . GLY A 1 192 ? -17.234 4.550 -6.383 1.00 97.56 192 GLY A CA 1
ATOM 1493 C C . GLY A 1 192 ? -18.056 3.341 -5.942 1.00 97.56 192 GLY A C 1
ATOM 1494 O O . GLY A 1 192 ? -18.918 3.475 -5.078 1.00 97.56 192 GLY A O 1
ATOM 1495 N N . VAL A 1 193 ? -17.754 2.151 -6.472 1.00 97.44 193 VAL A N 1
ATOM 1496 C CA . VAL A 1 193 ? -18.448 0.904 -6.108 1.00 97.44 193 VAL A CA 1
ATOM 1497 C C . VAL A 1 193 ? -18.191 0.535 -4.648 1.00 97.44 193 VAL A C 1
ATOM 1499 O O . VAL A 1 193 ? -19.138 0.327 -3.893 1.00 97.44 193 VAL A O 1
ATOM 1502 N N . ALA A 1 194 ? -16.928 0.495 -4.220 1.00 96.94 194 ALA A N 1
ATOM 1503 C CA . ALA A 1 194 ? -16.571 0.177 -2.841 1.00 96.94 194 ALA A CA 1
ATOM 1504 C C . ALA A 1 194 ? -17.132 1.217 -1.861 1.00 96.94 194 ALA A C 1
ATOM 1506 O O . ALA A 1 194 ? -17.627 0.851 -0.796 1.00 96.94 194 ALA A O 1
ATOM 1507 N N . GLY A 1 195 ? -17.112 2.500 -2.231 1.00 97.12 195 GLY A N 1
ATOM 1508 C CA . GLY A 1 195 ? -17.702 3.585 -1.454 1.00 97.12 195 GLY A CA 1
ATOM 1509 C C . GLY A 1 195 ? -19.217 3.457 -1.330 1.00 97.12 195 GLY A C 1
ATOM 1510 O O . GLY A 1 195 ? -19.740 3.585 -0.229 1.00 97.12 195 GLY A O 1
ATOM 1511 N N . TYR A 1 196 ? -19.915 3.126 -2.418 1.00 97.25 196 TYR A N 1
ATOM 1512 C CA . TYR A 1 196 ? -21.360 2.893 -2.404 1.00 97.25 196 TYR A CA 1
ATOM 1513 C C . TYR A 1 196 ? -21.741 1.704 -1.513 1.00 97.25 196 TYR A C 1
ATOM 1515 O O . TYR A 1 196 ? -22.601 1.833 -0.646 1.00 97.25 196 TYR A O 1
ATOM 1523 N N . VAL A 1 197 ? -21.048 0.568 -1.655 1.00 96.81 197 VAL A N 1
ATOM 1524 C CA . VAL A 1 197 ? -21.256 -0.612 -0.796 1.00 96.81 197 VAL A CA 1
ATOM 1525 C C . VAL A 1 197 ? -20.975 -0.279 0.671 1.00 96.81 197 VAL A C 1
ATOM 1527 O O . VAL A 1 197 ? -21.745 -0.669 1.550 1.00 96.81 197 VAL A O 1
ATOM 1530 N N . THR A 1 198 ? -19.904 0.477 0.932 1.00 96.19 198 THR A N 1
ATOM 1531 C CA . THR A 1 198 ? -19.543 0.925 2.283 1.00 96.19 198 THR A CA 1
ATOM 1532 C C . THR A 1 198 ? -20.614 1.829 2.870 1.00 96.19 198 THR A C 1
ATOM 1534 O O . THR A 1 198 ? -20.992 1.633 4.017 1.00 96.19 198 THR A O 1
ATOM 1537 N N . TYR A 1 199 ? -21.138 2.774 2.090 1.00 95.94 199 TYR A N 1
ATOM 1538 C CA . TYR A 1 199 ? -22.202 3.676 2.519 1.00 95.94 199 TYR A CA 1
ATOM 1539 C C . TYR A 1 199 ? -23.467 2.910 2.925 1.00 95.94 199 TYR A C 1
ATOM 1541 O O . TYR A 1 199 ? -24.004 3.156 4.000 1.00 95.94 199 TYR A O 1
ATOM 1549 N N . LEU A 1 200 ? -23.894 1.935 2.115 1.00 96.56 200 LEU A N 1
ATOM 1550 C CA . LEU A 1 200 ? -25.053 1.094 2.437 1.00 96.56 200 LEU A CA 1
ATOM 1551 C C . LEU A 1 200 ? -24.830 0.205 3.669 1.00 96.56 200 LEU A C 1
ATOM 1553 O O . LEU A 1 200 ? -25.784 -0.133 4.361 1.00 96.56 200 LEU A O 1
ATOM 1557 N N . SER A 1 201 ? -23.582 -0.184 3.934 1.00 95.75 201 SER A N 1
ATOM 1558 C CA . SER A 1 201 ? -23.229 -1.167 4.968 1.00 95.75 201 SER A CA 1
ATOM 1559 C C . SER A 1 201 ? -22.574 -0.543 6.205 1.00 95.75 201 SER A C 1
ATOM 1561 O O . SER A 1 201 ? -22.044 -1.274 7.042 1.00 95.75 201 SER A O 1
ATOM 1563 N N . ILE A 1 202 ? -22.584 0.789 6.339 1.00 94.81 202 ILE A N 1
ATOM 1564 C CA . ILE A 1 202 ? -21.799 1.504 7.358 1.00 94.81 202 ILE A CA 1
ATOM 1565 C C . ILE A 1 202 ? -22.270 1.228 8.791 1.00 94.81 202 ILE A C 1
ATOM 1567 O O . ILE A 1 202 ? -21.463 1.249 9.716 1.00 94.81 202 ILE A O 1
ATOM 1571 N N . GLU A 1 203 ? -23.556 0.921 8.977 1.00 94.38 203 GLU A N 1
ATOM 1572 C CA . GLU A 1 203 ? -24.124 0.575 10.288 1.00 94.38 203 GLU A CA 1
ATOM 1573 C C . GLU A 1 203 ? -23.718 -0.833 10.756 1.00 94.38 203 GLU A C 1
ATOM 1575 O O . GLU A 1 203 ? -23.797 -1.153 11.943 1.00 94.38 203 GLU A O 1
ATOM 1580 N N . SER A 1 204 ? -23.244 -1.687 9.843 1.00 95.44 204 SER A N 1
ATOM 1581 C CA . SER A 1 204 ? -22.787 -3.032 10.179 1.00 95.44 204 SER A CA 1
ATOM 1582 C C . SER A 1 204 ? -21.349 -3.000 10.693 1.00 95.44 204 SER A C 1
ATOM 1584 O O . SER A 1 204 ? -20.389 -2.911 9.924 1.00 95.44 204 SER A O 1
ATOM 1586 N N . ALA A 1 205 ? -21.186 -3.157 12.009 1.00 93.88 205 ALA A N 1
ATOM 1587 C CA . ALA A 1 205 ? -19.869 -3.253 12.637 1.00 93.88 205 ALA A CA 1
ATOM 1588 C C . ALA A 1 205 ? -19.024 -4.392 12.038 1.00 93.88 205 ALA A C 1
ATOM 1590 O O . ALA A 1 205 ? -17.839 -4.209 11.778 1.00 93.88 205 ALA A O 1
ATOM 1591 N N . LEU A 1 206 ? -19.635 -5.546 11.741 1.00 95.19 206 LEU A N 1
ATOM 1592 C CA . LEU A 1 206 ? -18.932 -6.667 11.113 1.00 95.19 206 LEU A CA 1
ATOM 1593 C C . LEU A 1 206 ? -18.350 -6.272 9.750 1.00 95.19 206 LEU A C 1
ATOM 1595 O O . LEU A 1 206 ? -17.206 -6.617 9.450 1.00 95.19 206 LEU A O 1
ATOM 1599 N N . PHE A 1 207 ? -19.116 -5.537 8.940 1.00 95.75 207 PHE A N 1
ATOM 1600 C CA . PHE A 1 207 ? -18.654 -5.062 7.640 1.00 95.75 207 PHE A CA 1
ATOM 1601 C C . PHE A 1 207 ? -17.483 -4.087 7.793 1.00 95.75 207 PHE A C 1
ATOM 1603 O O . PHE A 1 207 ? -16.446 -4.287 7.164 1.00 95.75 207 PHE A O 1
ATOM 1610 N N . VAL A 1 208 ? -17.613 -3.076 8.659 1.00 95.44 208 VAL A N 1
ATOM 1611 C CA . VAL A 1 208 ? -16.573 -2.055 8.876 1.00 95.44 208 VAL A CA 1
ATOM 1612 C C . VAL A 1 208 ? -15.273 -2.681 9.393 1.00 95.44 208 VAL A C 1
ATOM 1614 O O . VAL A 1 208 ? -14.196 -2.378 8.881 1.00 95.44 208 VAL A O 1
ATOM 1617 N N . GLU A 1 209 ? -15.350 -3.599 10.356 1.00 94.44 209 GLU A N 1
ATOM 1618 C CA . GLU A 1 209 ? -14.169 -4.276 10.906 1.00 94.44 209 GLU A CA 1
ATOM 1619 C C . GLU A 1 209 ? -13.519 -5.217 9.872 1.00 94.44 209 GLU A C 1
ATOM 1621 O O . GLU A 1 209 ? -12.291 -5.265 9.766 1.00 94.44 209 GLU A O 1
ATOM 1626 N N . THR A 1 210 ? -14.322 -5.910 9.053 1.00 95.06 210 THR A N 1
ATOM 1627 C CA . THR A 1 210 ? -13.822 -6.754 7.951 1.00 95.06 210 THR A CA 1
ATOM 1628 C C . THR A 1 210 ? -13.153 -5.910 6.869 1.00 95.06 210 THR A C 1
ATOM 1630 O O . THR A 1 210 ? -12.079 -6.266 6.389 1.00 95.06 210 THR A O 1
ATOM 1633 N N . LEU A 1 211 ? -13.742 -4.766 6.514 1.00 95.94 211 LEU A N 1
ATOM 1634 C CA . LEU A 1 211 ? -13.187 -3.811 5.556 1.00 95.94 211 LEU A CA 1
ATOM 1635 C C . LEU A 1 211 ? -11.814 -3.306 6.017 1.00 95.94 211 LEU A C 1
ATOM 1637 O O . LEU A 1 211 ? -10.856 -3.329 5.244 1.00 95.94 211 LEU A O 1
ATOM 1641 N N . GLY A 1 212 ? -11.708 -2.902 7.287 1.00 94.62 212 GLY A N 1
ATOM 1642 C CA . GLY A 1 212 ? -10.448 -2.485 7.897 1.00 94.62 212 GLY A CA 1
ATOM 1643 C C . GLY A 1 212 ? -9.408 -3.604 7.900 1.00 94.62 212 GLY A C 1
ATOM 1644 O O . GLY A 1 212 ? -8.271 -3.388 7.482 1.00 94.62 212 GLY A O 1
ATOM 1645 N N . PHE A 1 213 ? -9.798 -4.820 8.290 1.00 95.12 213 PHE A N 1
ATOM 1646 C CA . PHE A 1 213 ? -8.901 -5.975 8.263 1.00 95.12 213 PHE A CA 1
ATOM 1647 C C . PHE A 1 213 ? -8.403 -6.280 6.846 1.00 95.12 213 PHE A C 1
ATOM 1649 O O . PHE A 1 213 ? -7.199 -6.398 6.645 1.00 95.12 213 PHE A O 1
ATOM 1656 N N . LEU A 1 214 ? -9.290 -6.324 5.848 1.00 96.06 214 LEU A N 1
ATOM 1657 C CA . LEU A 1 214 ? -8.916 -6.534 4.447 1.00 96.06 214 LEU A CA 1
ATOM 1658 C C . LEU A 1 214 ? -7.971 -5.442 3.935 1.00 96.06 214 LEU A C 1
ATOM 1660 O O . LEU A 1 214 ? -6.999 -5.752 3.246 1.00 96.06 214 LEU A O 1
ATOM 1664 N N . ALA A 1 215 ? -8.210 -4.178 4.293 1.00 95.81 215 ALA A N 1
ATOM 1665 C CA . ALA A 1 215 ? -7.366 -3.060 3.886 1.00 95.81 215 ALA A CA 1
ATOM 1666 C C . ALA A 1 215 ? -5.928 -3.188 4.411 1.00 95.81 215 ALA A C 1
ATOM 1668 O O . ALA A 1 215 ? -4.967 -2.970 3.671 1.00 95.81 215 ALA A O 1
ATOM 1669 N N . VAL A 1 216 ? -5.756 -3.526 5.693 1.00 94.38 216 VAL A N 1
ATOM 1670 C CA . VAL A 1 216 ? -4.420 -3.637 6.302 1.00 94.38 216 VAL A CA 1
ATOM 1671 C C . VAL A 1 216 ? -3.762 -4.981 5.973 1.00 94.38 216 VAL A C 1
ATOM 1673 O O . VAL A 1 216 ? -2.561 -5.015 5.724 1.00 94.38 216 VAL A O 1
ATOM 1676 N N . LEU A 1 217 ? -4.529 -6.066 5.846 1.00 95.69 217 LEU A N 1
ATOM 1677 C CA . LEU A 1 217 ? -4.019 -7.368 5.407 1.00 95.69 217 LEU A CA 1
ATOM 1678 C C . LEU A 1 217 ? -3.489 -7.314 3.970 1.00 95.69 217 LEU A C 1
ATOM 1680 O O . LEU A 1 217 ? -2.429 -7.864 3.682 1.00 95.69 217 LEU A O 1
ATOM 1684 N N . THR A 1 218 ? -4.195 -6.628 3.069 1.00 95.00 218 THR A N 1
ATOM 1685 C CA . THR A 1 218 ? -3.749 -6.455 1.678 1.00 95.00 218 THR A CA 1
ATOM 1686 C C . THR A 1 218 ? -2.408 -5.718 1.613 1.00 95.00 218 THR A C 1
ATOM 1688 O O . THR A 1 218 ? -1.536 -6.104 0.839 1.00 95.00 218 THR A O 1
ATOM 1691 N N . GLU A 1 219 ? -2.201 -4.709 2.468 1.00 93.75 219 GLU A N 1
ATOM 1692 C CA . GLU A 1 219 ? -0.897 -4.045 2.618 1.00 93.75 219 GLU A CA 1
ATOM 1693 C C . GLU A 1 219 ? 0.148 -4.993 3.234 1.00 93.75 219 GLU A C 1
ATOM 1695 O O . GLU A 1 219 ? 1.298 -5.015 2.797 1.00 93.75 219 GLU A O 1
ATOM 1700 N N . ALA A 1 220 ? -0.237 -5.821 4.210 1.00 93.31 220 ALA A N 1
ATOM 1701 C CA . ALA A 1 220 ? 0.675 -6.751 4.871 1.00 93.31 220 ALA A CA 1
ATOM 1702 C C . ALA A 1 220 ? 1.203 -7.861 3.956 1.00 93.31 220 ALA A C 1
ATOM 1704 O O . ALA A 1 220 ? 2.325 -8.335 4.121 1.00 93.31 220 ALA A O 1
ATOM 1705 N N . MET A 1 221 ? 0.423 -8.251 2.951 1.00 92.62 221 MET A N 1
ATOM 1706 C CA . MET A 1 221 ? 0.805 -9.309 2.019 1.00 92.62 221 MET A CA 1
ATOM 1707 C C . MET A 1 221 ? 1.786 -8.861 0.925 1.00 92.62 221 MET A C 1
ATOM 1709 O O . MET A 1 221 ? 2.242 -9.707 0.159 1.00 92.62 221 MET A O 1
ATOM 1713 N N . LEU A 1 222 ? 2.168 -7.581 0.845 1.00 90.25 222 LEU A N 1
ATOM 1714 C CA . LEU A 1 222 ? 3.056 -7.077 -0.215 1.00 90.25 222 LEU A CA 1
ATOM 1715 C C . LEU A 1 222 ? 4.443 -7.732 -0.231 1.00 90.25 222 LEU A C 1
ATOM 1717 O O . LEU A 1 222 ? 4.995 -7.963 -1.308 1.00 90.25 222 LEU A O 1
ATOM 1721 N N . GLY A 1 223 ? 4.994 -8.069 0.938 1.00 88.81 223 GLY A N 1
ATOM 1722 C CA . GLY A 1 223 ? 6.291 -8.746 1.045 1.00 88.81 223 GLY A CA 1
ATOM 1723 C C . GLY A 1 223 ? 6.238 -10.247 0.727 1.00 88.81 223 GLY A C 1
ATOM 1724 O O . GLY A 1 223 ? 7.248 -10.849 0.361 1.00 88.81 223 GLY A O 1
ATOM 1725 N N . VAL A 1 224 ? 5.061 -10.878 0.803 1.00 91.75 224 VAL A N 1
ATOM 1726 C CA . VAL A 1 224 ? 4.917 -12.341 0.687 1.00 91.75 224 VAL A CA 1
ATOM 1727 C C . VAL A 1 224 ? 5.315 -12.874 -0.698 1.00 91.75 224 VAL A C 1
ATOM 1729 O O . VAL A 1 224 ? 6.046 -13.867 -0.751 1.00 91.75 224 VAL A O 1
ATOM 1732 N N . PRO A 1 225 ? 4.934 -12.245 -1.830 1.00 89.38 225 PRO A N 1
ATOM 1733 C CA . PRO A 1 225 ? 5.419 -12.664 -3.142 1.00 89.38 225 PRO A CA 1
ATOM 1734 C C . PRO A 1 225 ? 6.946 -12.649 -3.249 1.00 89.38 225 PRO A C 1
ATOM 1736 O O . PRO A 1 225 ? 7.523 -13.561 -3.843 1.00 89.38 225 PRO A O 1
ATOM 1739 N N . GLN A 1 226 ? 7.614 -11.656 -2.650 1.00 88.88 226 GLN A N 1
ATOM 1740 C CA . GLN A 1 226 ? 9.076 -11.589 -2.643 1.00 88.88 226 GLN A CA 1
ATOM 1741 C C . GLN A 1 226 ? 9.674 -12.724 -1.804 1.00 88.88 226 GLN A C 1
ATOM 1743 O O . GLN A 1 226 ? 10.571 -13.425 -2.275 1.00 88.88 226 GLN A O 1
ATOM 1748 N N . LEU A 1 227 ? 9.127 -12.962 -0.608 1.00 91.19 227 LEU A N 1
ATOM 1749 C CA . LEU A 1 227 ? 9.516 -14.070 0.268 1.00 91.19 227 LEU A CA 1
ATOM 1750 C C . LEU A 1 227 ? 9.382 -15.433 -0.434 1.00 91.19 227 LEU A C 1
ATOM 1752 O O . LEU A 1 227 ? 10.270 -16.286 -0.346 1.00 91.19 227 LEU A O 1
ATOM 1756 N N . TYR A 1 228 ? 8.281 -15.630 -1.164 1.00 90.69 228 TYR A N 1
ATOM 1757 C CA . TYR A 1 228 ? 8.021 -16.851 -1.921 1.00 90.69 228 TYR A CA 1
ATOM 1758 C C . TYR A 1 228 ? 8.996 -17.029 -3.090 1.00 90.69 228 TYR A C 1
ATOM 1760 O O . TYR A 1 228 ? 9.545 -18.118 -3.274 1.00 90.69 228 TYR A O 1
ATOM 1768 N N . ARG A 1 229 ? 9.253 -15.969 -3.868 1.00 87.06 229 ARG A N 1
ATOM 1769 C CA . ARG A 1 229 ? 10.207 -16.006 -4.989 1.00 87.06 229 ARG A CA 1
ATOM 1770 C C . ARG A 1 229 ? 11.614 -16.340 -4.512 1.00 87.06 229 ARG A C 1
ATOM 1772 O O . ARG A 1 229 ? 12.235 -17.244 -5.066 1.00 87.06 229 ARG A O 1
ATOM 1779 N N . ASN A 1 230 ? 12.077 -15.679 -3.457 1.00 89.62 230 ASN A N 1
ATOM 1780 C CA . ASN A 1 230 ? 13.368 -15.964 -2.839 1.00 89.62 230 ASN A CA 1
ATOM 1781 C C . ASN A 1 230 ? 13.456 -17.433 -2.388 1.00 89.62 230 ASN A C 1
ATOM 1783 O O . ASN A 1 230 ? 14.448 -18.110 -2.657 1.00 89.62 230 ASN A O 1
ATOM 1787 N N . TYR A 1 231 ? 12.401 -17.964 -1.757 1.00 88.81 231 TYR A N 1
ATOM 1788 C CA . TYR A 1 231 ? 12.349 -19.371 -1.351 1.00 88.81 231 TYR A CA 1
ATOM 1789 C C . TYR A 1 231 ? 12.438 -20.330 -2.547 1.00 88.81 231 TYR A C 1
ATOM 1791 O O . TYR A 1 231 ? 13.240 -21.265 -2.526 1.00 88.81 231 TYR A O 1
ATOM 1799 N N . ARG A 1 232 ? 11.643 -20.088 -3.599 1.00 89.44 232 ARG A N 1
ATOM 1800 C CA . ARG A 1 232 ? 11.593 -20.921 -4.811 1.00 89.44 232 ARG A CA 1
ATOM 1801 C C . ARG A 1 232 ? 12.900 -20.913 -5.594 1.00 89.44 232 ARG A C 1
ATOM 1803 O O . ARG A 1 232 ? 13.352 -21.975 -6.007 1.00 89.44 232 ARG A O 1
ATOM 1810 N N . HIS A 1 233 ? 13.482 -19.737 -5.804 1.00 85.19 233 HIS A N 1
ATOM 1811 C CA . HIS A 1 233 ? 14.702 -19.580 -6.595 1.00 85.19 233 HIS A CA 1
ATOM 1812 C C . HIS A 1 233 ? 15.977 -19.827 -5.787 1.00 85.19 233 HIS A C 1
ATOM 1814 O O . HIS A 1 233 ? 17.047 -19.922 -6.379 1.00 85.19 233 HIS A O 1
ATOM 1820 N N . ARG A 1 234 ? 15.878 -19.934 -4.452 1.00 85.25 234 ARG A N 1
ATOM 1821 C CA . ARG A 1 234 ? 17.023 -20.099 -3.535 1.00 85.25 234 ARG A CA 1
ATOM 1822 C C . ARG A 1 234 ? 18.115 -19.042 -3.765 1.00 85.25 234 ARG A C 1
ATOM 1824 O O . ARG A 1 234 ? 19.293 -19.297 -3.539 1.00 85.25 234 ARG A O 1
ATOM 1831 N N . SER A 1 235 ? 17.705 -17.864 -4.228 1.00 80.88 235 SER A N 1
ATOM 1832 C CA . SER A 1 235 ? 18.550 -16.726 -4.573 1.00 80.88 235 SER A CA 1
ATOM 1833 C C . SER A 1 235 ? 17.780 -15.440 -4.284 1.00 80.88 235 SER A C 1
ATOM 1835 O O . SER A 1 235 ? 16.559 -15.395 -4.440 1.00 80.88 235 SER A O 1
ATOM 1837 N N . THR A 1 236 ? 18.493 -14.400 -3.856 1.00 82.50 236 THR A N 1
ATOM 1838 C CA . THR A 1 236 ? 17.970 -13.030 -3.719 1.00 82.50 236 THR A CA 1
ATOM 1839 C C . THR A 1 236 ? 18.482 -12.110 -4.829 1.00 82.50 236 THR A C 1
ATOM 1841 O O . THR A 1 236 ? 18.534 -10.892 -4.664 1.00 82.50 236 THR A O 1
ATOM 1844 N N . GLU A 1 237 ? 18.915 -12.682 -5.951 1.00 74.19 237 GLU A N 1
ATOM 1845 C CA . GLU A 1 237 ? 19.374 -11.926 -7.112 1.00 74.19 237 GLU A CA 1
ATOM 1846 C C . GLU A 1 237 ? 18.234 -11.071 -7.692 1.00 74.19 237 GLU A C 1
ATOM 1848 O O . GLU A 1 237 ? 17.103 -11.531 -7.853 1.00 74.19 237 GLU A O 1
ATOM 1853 N N . GLY A 1 238 ? 18.515 -9.788 -7.941 1.00 68.88 238 GLY A N 1
ATOM 1854 C CA . GLY A 1 238 ? 17.517 -8.797 -8.361 1.00 68.88 238 GLY A CA 1
ATOM 1855 C C . GLY A 1 238 ? 16.741 -8.118 -7.222 1.00 68.88 238 GLY A C 1
ATOM 1856 O O . GLY A 1 238 ? 15.975 -7.194 -7.487 1.00 68.88 238 GLY A O 1
ATOM 1857 N N . MET A 1 239 ? 16.948 -8.509 -5.957 1.00 80.19 239 MET A N 1
ATOM 1858 C CA . MET A 1 239 ? 16.338 -7.847 -4.797 1.00 80.19 239 MET A CA 1
ATOM 1859 C C . MET A 1 239 ? 17.235 -6.724 -4.251 1.00 80.19 239 MET A C 1
ATOM 1861 O O . MET A 1 239 ? 18.391 -6.949 -3.891 1.00 80.19 239 MET A O 1
ATOM 1865 N N . SER A 1 240 ? 16.695 -5.508 -4.112 1.00 81.19 240 SER A N 1
ATOM 1866 C CA . SER A 1 240 ? 17.413 -4.394 -3.478 1.00 81.19 240 SER A CA 1
ATOM 1867 C C . SER A 1 240 ? 17.394 -4.527 -1.953 1.00 81.19 240 SER A C 1
ATOM 1869 O O . SER A 1 240 ? 16.430 -4.136 -1.296 1.00 81.19 240 SER A O 1
ATOM 1871 N N . LEU A 1 241 ? 18.480 -5.040 -1.362 1.00 83.31 241 LEU A N 1
ATOM 1872 C CA . LEU A 1 241 ? 18.590 -5.202 0.097 1.00 83.31 241 LEU A CA 1
ATOM 1873 C C . LEU A 1 241 ? 18.387 -3.879 0.860 1.00 83.31 241 LEU A C 1
ATOM 1875 O O . LEU A 1 241 ? 17.777 -3.863 1.924 1.00 83.31 241 LEU A O 1
ATOM 1879 N N . LYS A 1 242 ? 18.850 -2.754 0.294 1.00 83.25 242 LYS A N 1
ATOM 1880 C CA . LYS A 1 242 ? 18.656 -1.414 0.877 1.00 83.25 242 LYS A CA 1
ATOM 1881 C C . LYS A 1 242 ? 17.177 -1.036 0.965 1.00 83.25 242 LYS A C 1
ATOM 1883 O O . LYS A 1 242 ? 16.773 -0.432 1.950 1.00 83.25 242 LYS A O 1
ATOM 1888 N N . MET A 1 243 ? 16.385 -1.394 -0.047 1.00 82.69 243 MET A N 1
ATOM 1889 C CA . MET A 1 243 ? 14.943 -1.144 -0.065 1.00 82.69 243 MET A CA 1
ATOM 1890 C C . MET A 1 243 ? 14.234 -1.957 1.020 1.00 82.69 243 MET A C 1
ATOM 1892 O O . MET A 1 243 ? 13.446 -1.397 1.773 1.00 82.69 243 MET A O 1
ATOM 1896 N N . VAL A 1 244 ? 14.581 -3.243 1.150 1.00 87.25 244 VAL A N 1
ATOM 1897 C CA . VAL A 1 244 ? 14.007 -4.125 2.179 1.00 87.25 244 VAL A CA 1
ATOM 1898 C C . VAL A 1 244 ? 14.322 -3.606 3.582 1.00 87.25 244 VAL A C 1
ATOM 1900 O O . VAL A 1 244 ? 13.426 -3.525 4.408 1.00 87.25 244 VAL A O 1
ATOM 1903 N N . LEU A 1 245 ? 15.555 -3.162 3.847 1.00 89.12 245 LEU A N 1
ATOM 1904 C CA . LEU A 1 245 ? 15.901 -2.564 5.144 1.00 89.12 245 LEU A CA 1
ATOM 1905 C C . LEU A 1 245 ? 15.080 -1.301 5.454 1.00 89.12 245 LEU A C 1
ATOM 1907 O O . LEU A 1 245 ? 14.688 -1.095 6.603 1.00 89.12 245 LEU A O 1
ATOM 1911 N N . MET A 1 246 ? 14.799 -0.465 4.446 1.00 87.44 246 MET A N 1
ATOM 1912 C CA . MET A 1 246 ? 13.920 0.695 4.625 1.00 87.44 246 MET A CA 1
ATOM 1913 C C . MET A 1 246 ? 12.488 0.263 4.959 1.00 87.44 246 MET A C 1
ATOM 1915 O O . MET A 1 246 ? 11.920 0.820 5.896 1.00 87.44 246 MET A O 1
ATOM 1919 N N . TRP A 1 247 ? 11.935 -0.741 4.268 1.00 89.44 247 TRP A N 1
ATOM 1920 C CA . TRP A 1 247 ? 10.624 -1.317 4.605 1.00 89.44 247 TRP A CA 1
ATOM 1921 C C . TRP A 1 247 ? 10.581 -1.813 6.045 1.00 89.44 247 TRP A C 1
ATOM 1923 O O . TRP A 1 247 ? 9.770 -1.320 6.825 1.00 89.44 247 TRP A O 1
ATOM 1933 N N . THR A 1 248 ? 11.563 -2.623 6.443 1.00 91.88 248 THR A N 1
ATOM 1934 C CA . THR A 1 248 ? 11.615 -3.188 7.795 1.00 91.88 248 THR A CA 1
ATOM 1935 C C . THR A 1 248 ? 11.669 -2.098 8.855 1.00 91.88 248 THR A C 1
ATOM 1937 O O . THR A 1 248 ? 10.973 -2.179 9.867 1.00 91.88 248 THR A O 1
ATOM 1940 N N . SER A 1 249 ? 12.463 -1.045 8.630 1.00 92.06 249 SER A N 1
ATOM 1941 C CA . SER A 1 249 ? 12.531 0.089 9.555 1.00 92.06 249 SER A CA 1
ATOM 1942 C C . SER A 1 249 ? 11.206 0.856 9.653 1.00 92.06 249 SER A C 1
ATOM 1944 O O . SER A 1 249 ? 10.786 1.199 10.759 1.00 92.06 249 SER A O 1
ATOM 1946 N N . GLY A 1 250 ? 10.523 1.081 8.526 1.00 90.94 250 GLY A N 1
ATOM 1947 C CA . GLY A 1 250 ? 9.240 1.778 8.475 1.00 90.94 250 GLY A CA 1
ATOM 1948 C C . GLY A 1 250 ? 8.121 0.980 9.137 1.00 90.94 250 GLY A C 1
ATOM 1949 O O . GLY A 1 250 ? 7.393 1.524 9.965 1.00 90.94 250 GLY A O 1
ATOM 1950 N N . ASP A 1 251 ? 8.033 -0.316 8.843 1.00 92.62 251 ASP A N 1
ATOM 1951 C CA . ASP A 1 251 ? 7.010 -1.208 9.392 1.00 92.62 251 ASP A CA 1
ATOM 1952 C C . ASP A 1 251 ? 7.231 -1.472 10.883 1.00 92.62 251 ASP A C 1
ATOM 1954 O O . ASP A 1 251 ? 6.269 -1.505 11.655 1.00 92.62 251 ASP A O 1
ATOM 1958 N N . THR A 1 252 ? 8.489 -1.553 11.331 1.00 93.50 252 THR A N 1
ATOM 1959 C CA . THR A 1 252 ? 8.816 -1.636 12.764 1.00 93.50 252 THR A CA 1
ATOM 1960 C C . THR A 1 252 ? 8.397 -0.361 13.490 1.00 93.50 252 THR A C 1
ATOM 1962 O O . THR A 1 252 ? 7.728 -0.432 14.521 1.00 93.50 252 THR A O 1
ATOM 1965 N N . PHE A 1 253 ? 8.743 0.808 12.942 1.00 92.75 253 PHE A N 1
ATOM 1966 C CA . PHE A 1 253 ? 8.359 2.097 13.516 1.00 92.75 253 PHE A CA 1
ATOM 1967 C C . PHE A 1 253 ? 6.832 2.253 13.591 1.00 92.75 253 PHE A C 1
ATOM 1969 O O . PHE A 1 253 ? 6.288 2.577 14.646 1.00 92.75 253 PHE A O 1
ATOM 1976 N N . LYS A 1 254 ? 6.133 1.942 12.495 1.00 91.12 254 LYS A N 1
ATOM 1977 C CA . LYS A 1 254 ? 4.670 1.982 12.392 1.00 91.12 254 LYS A CA 1
ATOM 1978 C C . LYS A 1 254 ? 3.998 1.025 13.380 1.00 91.12 254 LYS A C 1
ATOM 1980 O O . LYS A 1 254 ? 3.050 1.405 14.062 1.00 91.12 254 LYS A O 1
ATOM 1985 N N . THR A 1 255 ? 4.517 -0.194 13.517 1.00 92.56 255 THR A N 1
ATOM 1986 C CA . THR A 1 255 ? 3.985 -1.191 14.458 1.00 92.56 255 THR A CA 1
ATOM 1987 C C . THR A 1 255 ? 4.198 -0.767 15.908 1.00 92.56 255 THR A C 1
ATOM 1989 O O . THR A 1 255 ? 3.267 -0.849 16.708 1.00 92.56 255 THR A O 1
ATOM 1992 N N . ALA A 1 256 ? 5.383 -0.253 16.252 1.00 92.19 256 ALA A N 1
ATOM 1993 C CA . ALA A 1 256 ? 5.646 0.290 17.583 1.00 92.19 256 ALA A CA 1
ATOM 1994 C C . ALA A 1 256 ? 4.689 1.445 17.909 1.00 92.19 256 ALA A C 1
ATOM 1996 O O . ALA A 1 256 ? 4.104 1.480 18.989 1.00 92.19 256 ALA A O 1
ATOM 1997 N N . TYR A 1 257 ? 4.457 2.338 16.945 1.00 90.19 257 TYR A N 1
ATOM 1998 C CA . TYR A 1 257 ? 3.502 3.432 17.079 1.00 90.19 257 TYR A CA 1
ATOM 1999 C C . TYR A 1 257 ? 2.074 2.931 17.363 1.00 90.19 257 TYR A C 1
ATOM 2001 O O . TYR A 1 257 ? 1.395 3.469 18.236 1.00 90.19 257 TYR A O 1
ATOM 2009 N N . PHE A 1 258 ? 1.617 1.873 16.686 1.00 90.44 258 PHE A N 1
ATOM 2010 C CA . PHE A 1 258 ? 0.294 1.284 16.933 1.00 90.44 258 PHE A CA 1
ATOM 2011 C C . PHE A 1 258 ? 0.157 0.648 18.313 1.00 90.44 258 PHE A C 1
ATOM 2013 O O . PHE A 1 258 ? -0.893 0.779 18.941 1.00 90.44 258 PHE A O 1
ATOM 2020 N N . LEU A 1 259 ? 1.207 -0.028 18.785 1.00 89.12 259 LEU A N 1
ATOM 2021 C CA . LEU A 1 259 ? 1.224 -0.652 20.107 1.00 89.12 259 LEU A CA 1
ATOM 2022 C C . LEU A 1 259 ? 1.220 0.392 21.229 1.00 89.12 259 LEU A C 1
ATOM 2024 O O . LEU A 1 259 ? 0.529 0.203 22.225 1.00 89.12 259 LEU A O 1
ATOM 2028 N N . LEU A 1 260 ? 1.951 1.497 21.057 1.00 88.06 260 LEU A N 1
ATOM 2029 C CA . LEU A 1 260 ? 2.040 2.563 22.058 1.00 88.06 260 LEU A CA 1
ATOM 2030 C C . LEU A 1 260 ? 0.769 3.421 22.132 1.00 88.06 260 LEU A C 1
ATOM 2032 O O . LEU A 1 260 ? 0.363 3.797 23.227 1.00 88.06 260 LEU A O 1
ATOM 2036 N N . ASN A 1 261 ? 0.122 3.703 20.997 1.00 83.75 261 ASN A N 1
ATOM 2037 C CA . ASN A 1 261 ? -1.073 4.558 20.945 1.00 83.75 261 ASN A CA 1
ATOM 2038 C C . ASN A 1 261 ? -2.402 3.793 21.087 1.00 83.75 261 ASN A C 1
ATOM 2040 O O . ASN A 1 261 ? -3.470 4.392 20.984 1.00 83.75 261 ASN A O 1
ATOM 2044 N N . GLY A 1 262 ? -2.370 2.474 21.309 1.00 81.25 262 GLY A N 1
ATOM 2045 C CA . GLY A 1 262 ? -3.587 1.670 21.469 1.00 81.25 262 GLY A CA 1
ATOM 2046 C C . GLY A 1 262 ? -4.476 1.656 20.219 1.00 81.25 262 GLY A C 1
ATOM 2047 O O . GLY A 1 262 ? -5.702 1.720 20.324 1.00 81.25 262 GLY A O 1
ATOM 2048 N N . ALA A 1 263 ? -3.865 1.604 19.031 1.00 83.38 263 ALA A N 1
ATOM 2049 C CA . ALA A 1 263 ? -4.590 1.562 17.763 1.00 83.38 263 ALA A CA 1
ATOM 2050 C C . ALA A 1 263 ? -5.484 0.302 17.653 1.00 83.38 263 ALA A C 1
ATOM 2052 O O . ALA A 1 263 ? -5.244 -0.691 18.346 1.00 83.38 263 ALA A O 1
ATOM 2053 N N . PRO A 1 264 ? -6.509 0.296 16.772 1.00 84.94 264 PRO A N 1
ATOM 2054 C CA . PRO A 1 264 ? -7.349 -0.883 16.561 1.00 84.94 264 PRO A CA 1
ATOM 2055 C C . PRO A 1 264 ? -6.523 -2.142 16.267 1.00 84.94 264 PRO A C 1
ATOM 2057 O O . PRO A 1 264 ? -5.532 -2.083 15.533 1.00 84.94 264 PRO A O 1
ATOM 2060 N N . LEU A 1 265 ? -6.953 -3.289 16.808 1.00 87.50 265 LEU A N 1
ATOM 2061 C CA . LEU A 1 265 ? -6.190 -4.545 16.782 1.00 87.50 265 LEU A CA 1
ATOM 2062 C C . LEU A 1 265 ? -5.756 -4.970 15.371 1.00 87.50 265 LEU A C 1
ATOM 2064 O O . LEU A 1 265 ? -4.700 -5.584 15.224 1.00 87.50 265 LEU A O 1
ATOM 2068 N N . GLN A 1 266 ? -6.520 -4.618 14.329 1.00 90.31 266 GLN A N 1
ATOM 2069 C CA . GLN A 1 266 ? -6.162 -4.919 12.940 1.00 90.31 266 GLN A CA 1
ATOM 2070 C C . GLN A 1 266 ? -4.798 -4.338 12.559 1.00 90.31 266 GLN A C 1
ATOM 2072 O O . GLN A 1 266 ? -4.014 -5.013 11.894 1.00 90.31 266 GLN A O 1
ATOM 2077 N N . PHE A 1 267 ? -4.506 -3.108 12.992 1.00 89.88 267 PHE A N 1
ATOM 2078 C CA . PHE A 1 267 ? -3.254 -2.424 12.677 1.00 89.88 267 PHE A CA 1
ATOM 2079 C C . PHE A 1 267 ? -2.066 -3.074 13.380 1.00 89.88 267 PHE A C 1
ATOM 2081 O O . PHE A 1 267 ? -1.037 -3.294 12.748 1.00 89.88 267 PHE A O 1
ATOM 2088 N N . SER A 1 268 ? -2.215 -3.440 14.654 1.00 91.56 268 SER A N 1
ATOM 2089 C CA . SER A 1 268 ? -1.148 -4.092 15.418 1.00 91.56 268 SER A CA 1
ATOM 2090 C C . SER A 1 268 ? -0.858 -5.507 14.912 1.00 91.56 268 SER A C 1
ATOM 2092 O O . SER A 1 268 ? 0.304 -5.856 14.718 1.00 91.56 268 SER A O 1
ATOM 2094 N N . VAL A 1 269 ? -1.895 -6.313 14.651 1.00 93.69 269 VAL A N 1
ATOM 2095 C CA . VAL A 1 269 ? -1.736 -7.696 14.165 1.00 93.69 269 VAL A CA 1
ATOM 2096 C C . VAL A 1 269 ? -1.123 -7.719 12.765 1.00 93.69 269 VAL A C 1
ATOM 2098 O O . VAL A 1 269 ? -0.154 -8.441 12.529 1.00 93.69 269 VAL A O 1
ATOM 2101 N N . CYS A 1 270 ? -1.646 -6.911 11.838 1.00 94.38 270 CYS A N 1
ATOM 2102 C CA . CYS A 1 270 ? -1.112 -6.855 10.478 1.00 94.38 270 CYS A CA 1
ATOM 2103 C C . CYS A 1 270 ? 0.268 -6.182 10.424 1.00 94.38 270 CYS A C 1
ATO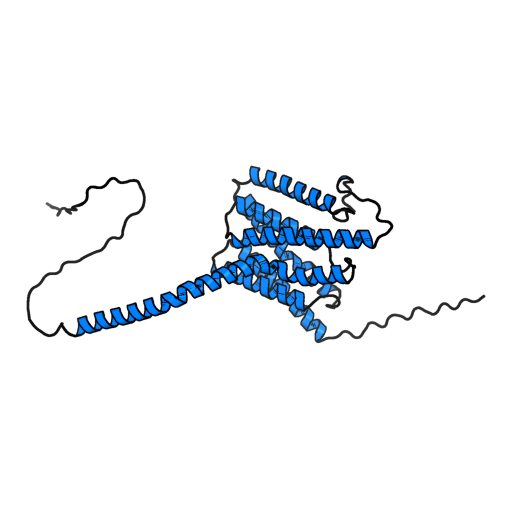M 2105 O O . CYS A 1 270 ? 1.109 -6.609 9.640 1.00 94.38 270 CYS A O 1
ATOM 2107 N N . GLY A 1 271 ? 0.527 -5.179 11.270 1.00 93.50 271 GLY A N 1
ATOM 2108 C CA . GLY A 1 271 ? 1.844 -4.546 11.384 1.00 93.50 271 GLY A CA 1
ATOM 2109 C C . GLY A 1 271 ? 2.910 -5.522 11.885 1.00 93.50 271 GLY A C 1
ATOM 2110 O O . GLY A 1 271 ? 3.986 -5.627 11.302 1.00 93.50 271 GLY A O 1
ATOM 2111 N N . LEU A 1 272 ? 2.588 -6.340 12.892 1.00 94.56 272 LEU A N 1
ATOM 2112 C CA . LEU A 1 272 ? 3.492 -7.403 13.329 1.00 94.56 272 LEU A CA 1
ATOM 2113 C C . LEU A 1 272 ? 3.746 -8.420 12.207 1.00 94.56 272 LEU A C 1
ATOM 2115 O O . LEU A 1 272 ? 4.888 -8.823 11.998 1.00 94.56 272 LEU A O 1
ATOM 2119 N N . LEU A 1 273 ? 2.708 -8.806 11.458 1.00 95.00 273 LEU A N 1
ATOM 2120 C CA . LEU A 1 273 ? 2.863 -9.685 10.297 1.00 95.00 273 LEU A CA 1
ATOM 2121 C C . LEU A 1 273 ? 3.806 -9.081 9.242 1.00 95.00 273 LEU A C 1
ATOM 2123 O O . LEU A 1 273 ? 4.660 -9.805 8.736 1.00 95.00 273 LEU A O 1
ATOM 2127 N N . GLN A 1 274 ? 3.697 -7.781 8.948 1.00 95.44 274 GLN A N 1
ATOM 2128 C CA . GLN A 1 274 ? 4.609 -7.070 8.039 1.00 95.44 274 GLN A CA 1
ATOM 2129 C C . GLN A 1 274 ? 6.059 -7.187 8.497 1.00 95.44 274 GLN A C 1
ATOM 2131 O O . GLN A 1 274 ? 6.903 -7.682 7.752 1.00 95.44 274 GLN A O 1
ATOM 2136 N N . VAL A 1 275 ? 6.325 -6.839 9.758 1.00 95.75 275 VAL A N 1
ATOM 2137 C CA . VAL A 1 275 ? 7.670 -6.931 10.341 1.00 95.75 275 VAL A CA 1
ATOM 2138 C C . VAL A 1 275 ? 8.205 -8.364 10.262 1.00 95.75 275 VAL A C 1
ATOM 2140 O O . VAL A 1 275 ? 9.364 -8.572 9.912 1.00 95.75 275 VAL A O 1
ATOM 2143 N N . LEU A 1 276 ? 7.376 -9.374 10.536 1.00 96.38 276 LEU A N 1
ATOM 2144 C CA . LEU A 1 276 ? 7.787 -10.778 10.448 1.00 96.38 276 LEU A CA 1
ATOM 2145 C C . LEU A 1 276 ? 8.129 -11.208 9.015 1.00 96.38 276 LEU A C 1
ATOM 2147 O O . LEU A 1 276 ? 9.126 -11.903 8.812 1.00 96.38 276 LEU A O 1
ATOM 2151 N N . VAL A 1 277 ? 7.328 -10.805 8.026 1.00 95.31 277 VAL A N 1
ATOM 2152 C CA . VAL A 1 277 ? 7.591 -11.095 6.607 1.00 95.31 277 VAL A CA 1
ATOM 2153 C C . VAL A 1 277 ? 8.899 -10.443 6.165 1.00 95.31 2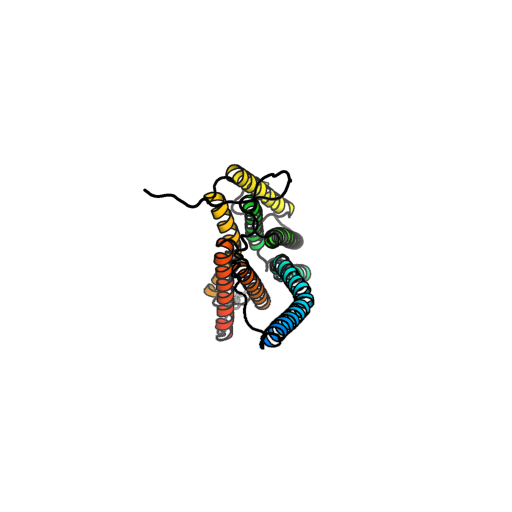77 VAL A C 1
ATOM 2155 O O . VAL A 1 277 ? 9.737 -11.098 5.545 1.00 95.31 277 VAL A O 1
ATOM 2158 N N . ASP A 1 278 ? 9.115 -9.194 6.550 1.00 94.62 278 ASP A N 1
ATOM 2159 C CA . ASP A 1 278 ? 10.328 -8.442 6.257 1.00 94.62 278 ASP A CA 1
ATOM 2160 C C . ASP A 1 278 ? 11.582 -9.076 6.871 1.00 94.62 278 ASP A C 1
ATOM 2162 O O . ASP A 1 278 ? 12.584 -9.299 6.183 1.00 94.62 278 ASP A O 1
ATOM 2166 N N . LEU A 1 279 ? 11.513 -9.459 8.149 1.00 95.31 279 LEU A N 1
ATOM 2167 C CA . LEU A 1 279 ? 12.590 -10.186 8.820 1.00 95.31 279 LEU A CA 1
ATOM 2168 C C . LEU A 1 279 ? 12.858 -11.543 8.160 1.00 95.31 279 LEU A C 1
ATOM 2170 O O . LEU A 1 279 ? 14.015 -11.951 8.048 1.00 95.31 279 LEU A O 1
ATOM 2174 N N . ALA A 1 280 ? 11.822 -12.232 7.678 1.00 94.94 280 ALA A N 1
ATOM 2175 C CA . ALA A 1 280 ? 11.985 -13.482 6.947 1.00 94.94 280 ALA A CA 1
ATOM 2176 C C . ALA A 1 280 ? 12.699 -13.269 5.598 1.00 94.94 280 ALA A C 1
ATOM 2178 O O . ALA A 1 280 ? 13.576 -14.061 5.242 1.00 94.94 280 ALA A O 1
ATOM 2179 N N . ILE A 1 281 ? 12.400 -12.183 4.875 1.00 93.75 281 ILE A N 1
ATOM 2180 C CA . ILE A 1 281 ? 13.101 -11.814 3.634 1.00 93.75 281 ILE A CA 1
ATOM 2181 C C . ILE A 1 281 ? 14.574 -11.494 3.918 1.00 93.75 281 ILE A C 1
ATOM 2183 O O . ILE A 1 281 ? 15.459 -11.996 3.220 1.00 93.75 281 ILE A O 1
ATOM 2187 N N . LEU A 1 282 ? 14.858 -10.699 4.954 1.00 93.75 282 LEU A N 1
ATOM 2188 C CA . LEU A 1 282 ? 16.230 -10.390 5.371 1.00 93.75 282 LEU A CA 1
ATOM 2189 C C . LEU A 1 282 ? 16.987 -11.653 5.805 1.00 93.75 282 LEU A C 1
ATOM 2191 O O . LEU A 1 282 ? 18.147 -11.841 5.435 1.00 93.75 282 LEU A O 1
ATOM 2195 N N . GLY A 1 283 ? 16.319 -12.552 6.530 1.00 93.12 283 GLY A N 1
ATOM 2196 C CA . GLY A 1 283 ? 16.861 -13.849 6.923 1.00 93.12 283 GLY A CA 1
ATOM 2197 C C . GLY A 1 283 ? 17.232 -14.718 5.719 1.00 93.12 283 GLY A C 1
ATOM 2198 O O . GLY A 1 283 ? 18.320 -15.295 5.689 1.00 93.12 283 GLY A O 1
ATOM 2199 N N . GLN A 1 284 ? 16.380 -14.764 4.690 1.00 92.88 284 GLN A N 1
ATOM 2200 C CA . GLN A 1 284 ? 16.690 -15.450 3.431 1.00 92.88 284 GLN A CA 1
ATOM 2201 C C . GLN A 1 284 ? 17.883 -14.815 2.708 1.00 92.88 284 GLN A C 1
ATOM 2203 O O . GLN A 1 284 ? 18.783 -15.539 2.282 1.00 92.88 284 GLN A O 1
ATOM 2208 N N . ALA A 1 285 ? 17.926 -13.482 2.608 1.00 90.94 285 ALA A N 1
ATOM 2209 C CA . ALA A 1 285 ? 19.038 -12.762 1.985 1.00 90.94 285 ALA A CA 1
ATOM 2210 C C . ALA A 1 285 ? 20.376 -13.087 2.658 1.00 90.94 285 ALA A C 1
ATOM 2212 O O . ALA A 1 285 ? 21.369 -13.377 1.992 1.00 90.94 285 ALA A O 1
ATOM 2213 N N . TYR A 1 286 ? 20.386 -13.110 3.988 1.00 90.81 286 TYR A N 1
ATOM 2214 C CA . TYR A 1 286 ? 21.562 -13.470 4.765 1.00 90.81 286 TYR A CA 1
ATOM 2215 C C . TYR A 1 286 ? 21.974 -14.940 4.584 1.00 90.81 286 TYR A C 1
ATOM 2217 O O . TYR A 1 286 ? 23.156 -15.234 4.395 1.00 90.81 286 TYR A O 1
ATOM 2225 N N . ALA A 1 287 ? 21.014 -15.869 4.609 1.00 90.88 287 ALA A N 1
ATOM 2226 C CA . ALA A 1 287 ? 21.279 -17.295 4.426 1.00 90.88 287 ALA A CA 1
ATOM 2227 C C . ALA A 1 287 ? 21.861 -17.605 3.036 1.00 90.88 287 ALA A C 1
ATOM 2229 O O . ALA A 1 287 ? 22.831 -18.358 2.931 1.00 90.88 287 ALA A O 1
ATOM 2230 N N . PHE A 1 288 ? 21.314 -17.003 1.975 1.00 88.62 288 PHE A N 1
ATOM 2231 C CA . PHE A 1 288 ? 21.792 -17.212 0.605 1.00 88.62 288 PHE A CA 1
ATOM 2232 C C . PHE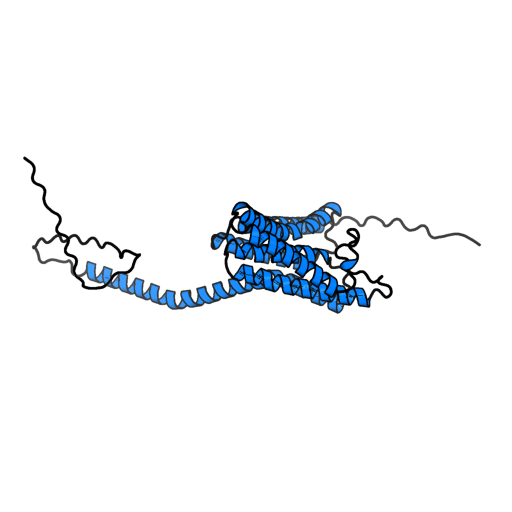 A 1 288 ? 23.118 -16.492 0.325 1.00 88.62 288 PHE A C 1
ATOM 2234 O O . PHE A 1 288 ? 23.935 -17.014 -0.428 1.00 88.62 288 PHE A O 1
ATOM 2241 N N . ALA A 1 289 ? 23.398 -15.363 0.986 1.00 84.75 289 ALA A N 1
ATOM 2242 C CA . ALA A 1 289 ? 24.709 -14.715 0.910 1.00 84.75 289 ALA A CA 1
ATOM 2243 C C . ALA A 1 289 ? 25.825 -15.552 1.566 1.00 84.75 289 ALA A C 1
ATOM 2245 O O . ALA A 1 289 ? 26.955 -15.569 1.081 1.00 84.75 289 ALA A O 1
ATOM 2246 N N . ARG A 1 290 ? 25.519 -16.262 2.663 1.00 81.44 290 ARG A N 1
ATOM 2247 C CA . ARG A 1 290 ? 26.479 -17.133 3.369 1.00 81.44 290 ARG A CA 1
ATOM 2248 C C . ARG A 1 290 ? 26.749 -18.459 2.677 1.00 81.44 290 ARG A C 1
ATOM 2250 O O . ARG A 1 290 ? 27.824 -19.027 2.855 1.00 81.44 290 ARG A O 1
ATOM 2257 N N . HIS A 1 291 ? 25.799 -18.940 1.886 1.00 74.31 291 HIS A N 1
ATOM 2258 C CA . HIS A 1 291 ? 25.952 -20.139 1.073 1.00 74.31 291 HIS A CA 1
ATOM 2259 C C . HIS A 1 291 ? 25.810 -19.784 -0.412 1.00 74.31 291 HIS A C 1
ATOM 2261 O O . HIS A 1 291 ? 24.789 -20.137 -1.011 1.00 74.31 291 HIS A O 1
ATOM 2267 N N . PRO A 1 292 ? 26.810 -19.105 -1.020 1.00 62.66 292 PRO A N 1
ATOM 2268 C CA . PRO A 1 292 ? 26.794 -18.840 -2.449 1.00 62.66 292 PRO A CA 1
ATOM 2269 C C . PRO A 1 292 ? 26.672 -20.171 -3.186 1.00 62.66 292 PRO A C 1
ATOM 2271 O O . PRO A 1 292 ? 27.524 -21.056 -3.045 1.00 62.66 292 PRO A O 1
ATOM 2274 N N . GLN A 1 293 ? 25.594 -20.346 -3.945 1.00 58.78 293 GLN A N 1
ATOM 2275 C CA . GLN A 1 293 ? 25.474 -21.520 -4.795 1.00 58.78 293 GLN A CA 1
ATOM 2276 C C . GLN A 1 293 ? 26.525 -21.418 -5.901 1.00 58.78 293 GLN A C 1
ATOM 2278 O O . GLN A 1 293 ? 26.698 -20.360 -6.508 1.00 58.78 293 GLN A O 1
ATOM 2283 N N . LYS A 1 294 ? 27.252 -22.514 -6.157 1.00 47.84 294 LYS A N 1
ATOM 2284 C CA . LYS A 1 294 ? 28.115 -22.602 -7.339 1.00 47.84 294 LYS A CA 1
ATOM 2285 C C . LYS A 1 294 ? 27.246 -22.333 -8.576 1.00 47.84 294 LYS A C 1
ATOM 2287 O O . LYS A 1 294 ? 26.158 -22.910 -8.644 1.00 47.84 294 LYS A O 1
ATOM 2292 N N . PRO A 1 295 ? 27.693 -21.494 -9.528 1.00 50.84 295 PRO A N 1
ATOM 2293 C CA . PRO A 1 295 ? 26.934 -21.241 -10.743 1.00 50.84 295 PRO A CA 1
ATOM 2294 C C . PRO A 1 295 ? 26.605 -22.577 -11.408 1.00 50.84 295 PRO A C 1
ATOM 2296 O O . PRO A 1 295 ? 27.487 -23.417 -11.603 1.00 50.84 295 PRO A O 1
ATOM 2299 N N . VAL A 1 296 ? 25.322 -22.789 -11.707 1.00 54.91 296 VAL A N 1
ATOM 2300 C CA . VAL A 1 296 ? 24.891 -23.914 -12.536 1.00 54.91 296 VAL A CA 1
ATOM 2301 C C . VAL A 1 296 ? 25.648 -23.769 -13.858 1.00 54.91 296 VAL A C 1
ATOM 2303 O O . VAL A 1 296 ? 25.562 -22.695 -14.459 1.00 54.91 296 VAL A O 1
ATOM 2306 N N . PRO A 1 297 ? 26.421 -24.772 -14.313 1.00 43.50 297 PRO A N 1
ATOM 2307 C CA . PRO A 1 297 ? 27.073 -24.683 -15.605 1.00 43.50 297 PRO A CA 1
ATOM 2308 C C . PRO A 1 297 ? 25.974 -24.482 -16.643 1.00 43.50 297 PRO A C 1
ATOM 2310 O O . PRO A 1 297 ? 25.128 -25.359 -16.828 1.00 43.50 297 PRO A O 1
ATOM 2313 N N . HIS A 1 298 ? 25.953 -23.318 -17.292 1.00 53.12 298 HIS A N 1
ATOM 2314 C CA . HIS A 1 298 ? 25.188 -23.162 -18.514 1.00 53.12 298 HIS A CA 1
ATOM 2315 C C . HIS A 1 298 ? 25.677 -24.257 -19.454 1.00 53.12 298 HIS A C 1
ATOM 2317 O O . HIS A 1 298 ? 26.848 -24.271 -19.836 1.00 53.12 298 HIS A O 1
ATOM 2323 N N . ALA A 1 299 ? 24.799 -25.215 -19.757 1.00 46.47 299 ALA A N 1
ATOM 2324 C CA . ALA A 1 299 ? 25.041 -26.172 -20.814 1.00 46.47 299 ALA A CA 1
ATOM 2325 C C . ALA A 1 299 ? 25.422 -25.356 -22.050 1.00 46.47 299 ALA A C 1
ATOM 2327 O O . ALA A 1 299 ? 24.626 -24.548 -22.532 1.00 46.47 299 ALA A O 1
ATOM 2328 N N . ALA A 1 300 ? 26.675 -25.497 -22.482 1.00 42.50 300 ALA A N 1
ATOM 2329 C CA . ALA A 1 300 ? 27.156 -24.885 -23.699 1.00 42.50 300 ALA A CA 1
ATOM 2330 C C . ALA A 1 300 ? 26.161 -25.241 -24.803 1.00 42.50 300 ALA A C 1
ATOM 2332 O O . ALA A 1 300 ? 25.904 -26.422 -25.051 1.00 42.50 300 ALA A O 1
ATOM 2333 N N . HIS A 1 301 ? 25.574 -24.224 -25.433 1.00 43.25 301 HIS A N 1
ATOM 2334 C CA . HIS A 1 301 ? 24.891 -24.421 -26.699 1.00 43.25 301 HIS A CA 1
ATOM 2335 C C . HIS A 1 301 ? 25.869 -25.169 -27.616 1.00 43.25 301 HIS A C 1
ATOM 2337 O O . HIS A 1 301 ? 26.976 -24.662 -27.829 1.00 43.25 301 HIS A O 1
ATOM 2343 N N . PRO A 1 302 ? 25.531 -26.368 -28.124 1.00 45.28 302 PRO A N 1
ATOM 2344 C CA . PRO A 1 302 ? 26.389 -27.026 -29.088 1.00 45.28 302 PRO A CA 1
ATOM 2345 C C . PRO A 1 302 ? 26.506 -26.095 -30.292 1.00 45.28 302 PRO A C 1
ATOM 2347 O O . PRO A 1 302 ? 25.500 -25.666 -30.863 1.00 45.28 302 PRO A O 1
ATOM 2350 N N . ALA A 1 303 ? 27.748 -25.737 -30.615 1.00 43.06 303 ALA A N 1
ATOM 2351 C CA . ALA A 1 303 ? 28.083 -24.962 -31.791 1.00 43.06 303 ALA A CA 1
ATOM 2352 C C . ALA A 1 303 ? 27.383 -25.583 -33.004 1.00 43.06 303 ALA A C 1
ATOM 2354 O O . ALA A 1 303 ? 27.534 -26.773 -33.287 1.00 43.06 303 ALA A O 1
ATOM 2355 N N . SER A 1 304 ? 26.594 -24.768 -33.700 1.00 42.88 304 SER A N 1
ATOM 2356 C CA . SER A 1 304 ? 25.974 -25.141 -34.962 1.00 42.88 304 SER A CA 1
ATOM 2357 C C . SER A 1 304 ? 27.082 -25.474 -35.960 1.00 42.88 304 SER A C 1
ATOM 2359 O O . SER A 1 304 ? 27.736 -24.587 -36.500 1.00 42.88 304 SER A O 1
ATOM 2361 N N . THR A 1 305 ? 27.337 -26.765 -36.163 1.00 47.22 305 THR A N 1
ATOM 2362 C CA . THR A 1 305 ? 28.107 -27.279 -37.296 1.00 47.22 305 THR A CA 1
ATOM 2363 C C . THR A 1 305 ? 27.138 -27.999 -38.222 1.00 47.22 305 THR A C 1
ATOM 2365 O O . THR A 1 305 ? 26.820 -29.167 -38.016 1.00 47.22 305 THR A O 1
ATOM 2368 N N . LYS A 1 306 ? 26.648 -27.279 -39.231 1.00 47.25 306 LYS A N 1
ATOM 2369 C CA . LYS A 1 306 ? 26.179 -27.810 -40.521 1.00 47.25 306 LYS A CA 1
ATOM 2370 C C . LYS A 1 306 ? 26.582 -26.743 -41.551 1.00 47.25 306 LYS A C 1
ATOM 2372 O O . LYS A 1 306 ? 26.102 -25.625 -41.447 1.00 47.25 306 LYS A O 1
ATOM 2377 N N . ALA A 1 307 ? 27.654 -26.904 -42.327 1.00 40.72 307 ALA A N 1
ATOM 2378 C CA . ALA A 1 307 ? 27.796 -27.802 -43.478 1.00 40.72 307 ALA A CA 1
ATOM 2379 C C . ALA A 1 307 ? 26.713 -27.553 -44.546 1.00 40.72 307 ALA A C 1
ATOM 2381 O O . ALA A 1 307 ? 25.681 -28.220 -44.525 1.00 40.72 307 ALA A O 1
ATOM 2382 N N . LEU A 1 308 ? 26.932 -26.573 -45.429 1.00 38.50 308 LEU A N 1
ATOM 2383 C CA . LEU A 1 308 ? 27.232 -26.773 -46.857 1.00 38.50 308 LEU A CA 1
ATOM 2384 C C . LEU A 1 308 ? 27.761 -25.466 -47.466 1.00 38.50 308 LEU A C 1
ATOM 2386 O O . LEU A 1 308 ? 27.203 -24.405 -47.110 1.00 38.50 308 LEU A O 1
#

Mean predicted aligned error: 14.21 Å

Foldseek 3Di:
DDDDDDDDDDDDDDDDDDDDDDDDDDDDDDDDDDDDDDDPPPPVVVVVVVVVVVVVVVVVVCVVVVVVVVVVVVVLLVCLQCLVVVLVVVVLVVCVVVLDLPLDDLVLLVLLLLLLLLQLLLCVLPPDDPSNVNSSVSSNVSSLVSNQSSLVSVLVVDPDPPQDALVPPDPVCPSVHNDSVRVVVVSVVCSVVSNVVSVVCSPPPVVSVVSNLSSLLSVLCSLVVLLVVCVVVLDNPSPDPVSLVSQLVSLVSQLVVCVVVVHPPSSNVSSVSSNVSSVSSVVSNVVCVVVPDDPDPPPPDPPDDDDD

pLDDT: mean 77.45, std 21.38, range [30.36, 97.56]

Solvent-accessible surface area (backbone atoms only — not comparable to full-atom values): 18193 Å² total; per-residue (Å²): 140,88,82,85,85,82,86,87,84,86,86,86,80,95,74,93,85,80,89,90,80,88,80,83,88,80,88,78,85,88,82,87,81,89,86,83,93,77,90,68,76,62,66,58,49,52,53,53,48,53,52,47,50,54,48,50,53,48,57,65,44,45,72,57,49,54,58,50,52,49,52,50,51,54,49,50,40,48,47,55,29,46,42,79,46,57,63,50,53,61,53,51,54,47,33,69,70,67,59,49,44,83,90,53,66,66,62,58,38,49,49,48,40,52,17,28,51,38,40,55,54,23,38,75,61,50,84,67,67,64,45,60,52,50,17,30,53,53,43,39,53,48,36,51,52,52,48,42,53,40,36,54,35,46,54,72,71,42,92,74,67,72,88,38,59,66,86,68,78,51,77,94,53,65,95,65,57,58,46,59,64,37,56,52,51,51,53,51,52,49,50,51,53,54,46,50,54,43,64,77,39,49,87,37,63,70,52,38,54,50,40,36,38,52,14,44,43,49,56,36,50,64,52,49,63,55,43,49,48,32,63,75,66,66,44,56,83,95,60,61,65,70,48,53,54,50,48,37,53,38,35,45,52,52,26,52,50,29,64,74,69,69,49,63,66,55,56,38,56,28,26,50,49,33,33,51,47,41,51,51,40,52,50,49,47,52,54,37,67,75,53,69,73,76,79,75,77,74,77,72,76,77,77,90,83,76,93,131

Organism: Sciurus carolinensis (NCBI:txid30640)

Secondary structure (DSSP, 8-state):
---PPPP-----------S-------------------S-TTHHHHHHHHHHHHHHHHHHHHHHHHHHHHHHHHHHHHHHHHHTTTTHHHHHHHHHHHT--TTS-HHHHHHHHHHHHHHHHHHHHS---HHHHHHHHHHHHHHHHHHHHHHHHHHHH-TT-----GGG--GGGTT--SSHHHHHHHHHHHHHHHHHHHHHTTT-HHHHHHHHHHHHHHHHGGGHHHHHHHHHHT--TT--HHHHHHHHHHHHHHHHHHHHTT--HHHHHHHHHHHHHHHHHHHHHHHHHHSPPPPP---PPPP-----

InterPro domains:
  IPR006603 PQ-loop repeat [PF04193] (73-130)
  IPR006603 PQ-loop repeat [PF04193] (208-266)
  IPR006603 PQ-loop repeat [SM00679] (86-117)
  IPR006603 PQ-loop repeat [SM00679] (221-252)
  IPR052241 Solute Carrier Family 66 (SLC66) and Scramblase ANY1 [PTHR14856] (62-305)

Sequence (308 aa):
MGMGNGLVVTCGGTGVYHEGRCPSVTLSTNSATPGSPGADGQVDVGRRQGGRELAMEAEGLDWLLVPLHRLVSWGAAAAMVFGGVVPYIPQYRDIRRTQNADGFSTHVCLVLLVANILRILFWFGRRFESPLLWQSVVMTLTMLLMLKLCTEVRVANELNLKRRSFADFDPHHFWHWSSFADYVQCVLAFTGVAGYVTYLSIESALFVETLGFLAVLTEAMLGVPQLYRNYRHRSTEGMSLKMVLMWTSGDTFKTAYFLLNGAPLQFSVCGLLQVLVDLAILGQAYAFARHPQKPVPHAAHPASTKAL

Radius of gyration: 32.2 Å; Cα contacts (8 Å, |Δi|>4): 210; chains: 1; bounding box: 65×59×121 Å